Protein AF-A0A519RRL6-F1 (afdb_monomer)

Mean predicted aligned error: 8.85 Å

pLDDT: mean 92.32, std 9.06, range [44.78, 98.56]

Solvent-accessible surface area (backbone atoms only — not comparable to full-atom values): 10735 Å² total; per-residue (Å²): 134,81,47,30,64,51,16,31,32,31,34,40,32,17,76,84,79,67,51,25,31,66,46,62,43,43,50,95,44,67,67,63,52,49,54,49,54,55,52,49,43,60,31,31,80,71,71,75,38,78,93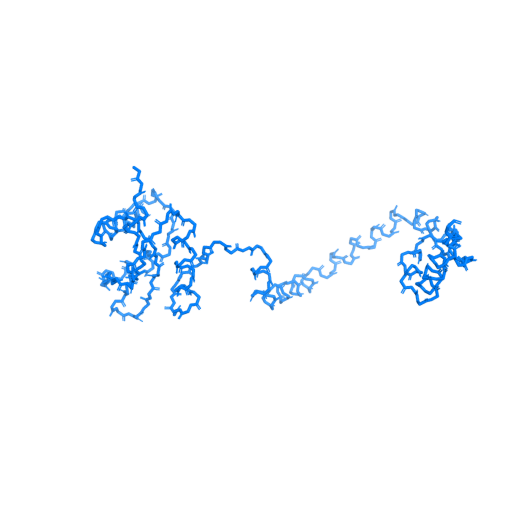,53,66,61,41,77,38,55,72,74,74,45,61,49,82,42,83,73,43,83,44,65,36,93,40,73,65,59,48,36,51,55,34,30,52,50,56,77,74,41,86,51,67,62,86,73,66,59,92,68,48,76,65,56,53,51,60,81,39,39,66,61,53,50,51,52,53,51,52,50,50,62,77,41,41,64,62,55,49,47,55,51,50,51,53,50,61,80,37,40,65,65,53,50,51,43,55,69,36,74,33,72,36,90,74,66,73,48,75,42,31,51,77,43,43,79,58,50,65,69,32,66,68,41,49,51,36,50,60,54,63,68,69,73,75,76,134

Structure (mmCIF, N/CA/C/O backbone):
data_AF-A0A519RRL6-F1
#
_entry.id   AF-A0A519RRL6-F1
#
loop_
_atom_site.group_PDB
_atom_site.id
_atom_site.type_symbol
_atom_site.label_atom_id
_atom_site.label_alt_id
_atom_site.label_comp_id
_atom_site.label_asym_id
_atom_site.label_entity_id
_atom_site.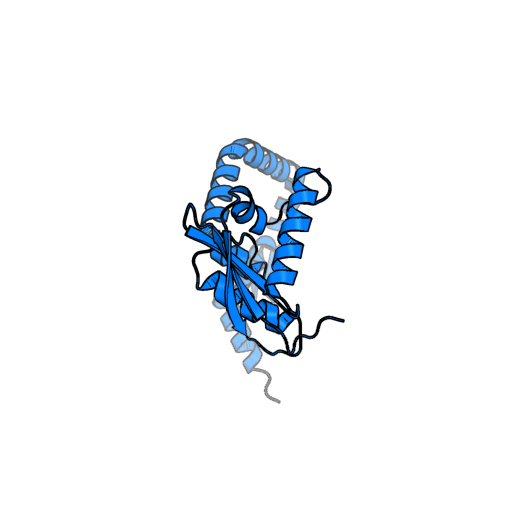label_seq_id
_atom_site.pdbx_PDB_ins_code
_atom_site.Cartn_x
_atom_site.Cartn_y
_atom_site.Cartn_z
_atom_site.occupancy
_atom_site.B_iso_or_equiv
_atom_site.auth_seq_id
_atom_site.auth_comp_id
_atom_site.auth_asym_id
_atom_site.auth_atom_id
_atom_site.pdbx_PDB_model_num
ATOM 1 N N . MET A 1 1 ? -2.884 -16.393 20.230 1.00 66.88 1 MET A N 1
ATOM 2 C CA . MET A 1 1 ? -3.227 -16.559 18.800 1.00 66.88 1 MET A CA 1
ATOM 3 C C . MET A 1 1 ? -4.432 -15.677 18.487 1.00 66.88 1 MET A C 1
ATOM 5 O O . MET A 1 1 ? -5.302 -15.568 19.343 1.00 66.88 1 MET A O 1
ATOM 9 N N . VAL A 1 2 ? -4.444 -14.962 17.357 1.00 79.12 2 VAL A N 1
ATOM 10 C CA . VAL A 1 2 ? -5.569 -14.077 16.983 1.00 79.12 2 VAL A CA 1
ATOM 11 C C . VAL A 1 2 ? -6.729 -14.943 16.496 1.00 79.12 2 VAL A C 1
ATOM 13 O O . VAL A 1 2 ? -6.506 -15.828 15.678 1.00 79.12 2 VAL A O 1
ATOM 16 N N . ASN A 1 3 ? -7.942 -14.698 16.998 1.00 89.12 3 ASN A N 1
ATOM 17 C CA . ASN A 1 3 ? -9.139 -15.408 16.554 1.00 89.12 3 ASN A CA 1
ATOM 18 C C . ASN A 1 3 ? -9.800 -14.633 15.403 1.00 89.12 3 ASN A C 1
ATOM 20 O O . ASN A 1 3 ? -10.443 -13.609 15.635 1.00 89.12 3 ASN A O 1
ATOM 24 N N . TYR A 1 4 ? -9.620 -15.112 14.171 1.00 92.94 4 TYR A N 1
ATOM 25 C CA . TYR A 1 4 ? -10.165 -14.477 12.967 1.00 92.94 4 TYR A CA 1
ATOM 26 C C . TYR A 1 4 ? -11.690 -14.618 12.836 1.00 92.94 4 TYR A C 1
ATOM 28 O O . TYR A 1 4 ? -12.314 -13.773 12.195 1.00 92.94 4 TYR A O 1
ATOM 36 N N . ALA A 1 5 ? -12.315 -15.558 13.553 1.00 93.06 5 ALA A N 1
ATOM 37 C CA . ALA A 1 5 ? -13.775 -15.643 13.633 1.00 93.06 5 ALA A CA 1
ATOM 38 C C . ALA A 1 5 ? -14.397 -14.407 14.314 1.00 93.06 5 ALA A C 1
ATOM 40 O O . ALA A 1 5 ? -15.562 -14.084 14.115 1.00 93.06 5 ALA A O 1
ATOM 41 N N . LEU A 1 6 ? -13.602 -13.671 15.101 1.00 94.19 6 LEU A N 1
ATOM 42 C CA . LEU A 1 6 ? -13.990 -12.396 15.708 1.00 94.19 6 LEU A CA 1
ATOM 43 C C . LEU A 1 6 ? -13.507 -11.187 14.899 1.00 94.19 6 LEU A C 1
ATOM 45 O O . LEU A 1 6 ? -13.396 -10.091 15.462 1.00 94.19 6 LEU A O 1
ATOM 49 N N . GLY A 1 7 ? -13.173 -11.384 13.622 1.00 96.81 7 GLY A N 1
ATOM 50 C CA . GLY A 1 7 ? -12.708 -10.338 12.726 1.00 96.81 7 GLY A CA 1
ATOM 51 C C . GLY A 1 7 ? -13.699 -9.180 12.638 1.00 96.81 7 GLY A C 1
ATOM 52 O O . GLY A 1 7 ? -14.917 -9.355 12.642 1.00 96.81 7 GLY A O 1
ATOM 53 N N . LYS A 1 8 ? -13.163 -7.963 12.622 1.00 97.81 8 LYS A N 1
ATOM 54 C CA . LYS A 1 8 ? -13.922 -6.716 12.519 1.00 97.81 8 LYS A CA 1
ATOM 55 C C . LYS A 1 8 ? -13.196 -5.777 11.583 1.00 97.81 8 LYS A C 1
ATOM 57 O O . LYS A 1 8 ? -11.972 -5.643 11.682 1.00 97.81 8 LYS A O 1
ATOM 62 N N . VAL A 1 9 ? -13.949 -5.079 10.748 1.00 98.38 9 VAL A N 1
ATOM 63 C CA . VAL A 1 9 ? -13.474 -3.902 10.024 1.00 98.38 9 VAL A CA 1
ATOM 64 C C . VAL A 1 9 ? -14.073 -2.669 10.685 1.00 98.38 9 VAL A C 1
ATOM 66 O O . VAL A 1 9 ? -15.251 -2.637 11.039 1.00 98.38 9 VAL A O 1
ATOM 69 N N . TYR A 1 10 ? -13.244 -1.662 10.916 1.00 98.56 10 TYR A N 1
ATOM 70 C CA . TYR A 1 10 ? -13.613 -0.450 11.634 1.00 98.56 10 TYR A CA 1
ATOM 71 C C . TYR A 1 10 ? -12.992 0.776 10.965 1.00 98.56 10 TYR A C 1
ATOM 73 O O . TYR A 1 10 ? -12.042 0.662 10.186 1.00 98.56 10 TYR A O 1
ATOM 81 N N . LYS A 1 11 ? -13.494 1.958 11.327 1.00 98.12 11 LYS A N 1
ATOM 82 C CA . LYS A 1 11 ? -12.826 3.234 11.059 1.00 98.12 11 LYS A CA 1
ATOM 83 C C . LYS A 1 11 ? -12.557 4.012 12.336 1.00 98.12 11 LYS A C 1
ATOM 85 O O . LYS A 1 11 ? -13.305 3.893 13.302 1.00 98.12 11 LYS A O 1
ATOM 90 N N . ILE A 1 12 ? -11.487 4.795 12.336 1.00 98.25 12 ILE A N 1
ATOM 91 C CA . ILE A 1 12 ? -11.247 5.864 13.307 1.00 98.25 12 ILE A CA 1
ATOM 92 C C . ILE A 1 12 ? -11.509 7.167 12.564 1.00 98.25 12 ILE A C 1
ATOM 94 O O . ILE A 1 12 ? -10.886 7.391 11.530 1.00 98.25 12 ILE A O 1
ATOM 98 N N . ILE A 1 13 ? -12.444 7.970 13.053 1.00 97.81 13 ILE A N 1
ATOM 99 C CA . ILE A 1 13 ? -12.822 9.249 12.452 1.00 97.81 13 ILE A CA 1
ATOM 100 C C . ILE A 1 13 ? -12.278 10.369 13.319 1.00 97.81 13 ILE A C 1
ATOM 102 O O . ILE A 1 13 ? -12.419 10.316 14.539 1.00 97.81 13 ILE A O 1
ATOM 106 N N . ASP A 1 14 ? -11.690 11.364 12.678 1.00 97.31 14 ASP A N 1
ATOM 107 C CA . ASP A 1 14 ? -11.390 12.655 13.267 1.00 97.31 14 ASP A CA 1
ATOM 108 C C . ASP A 1 14 ? -12.655 13.520 13.275 1.00 97.31 14 ASP A C 1
ATOM 110 O O . ASP A 1 14 ? -13.203 13.857 12.223 1.00 97.31 14 ASP A O 1
ATOM 114 N N . ASN A 1 15 ? -13.127 13.894 14.460 1.00 96.56 15 ASN A N 1
ATOM 115 C CA . ASN A 1 15 ? -14.346 14.685 14.595 1.00 96.56 15 ASN A CA 1
ATOM 116 C C . ASN A 1 15 ? -14.127 16.179 14.266 1.00 96.56 15 ASN A C 1
ATOM 118 O O . ASN A 1 15 ? -15.089 16.942 14.278 1.00 96.56 15 ASN A O 1
ATOM 122 N N . THR A 1 16 ? -12.889 16.618 14.002 1.00 96.12 16 THR A N 1
ATOM 123 C CA . THR A 1 16 ? -12.553 18.022 13.692 1.00 96.12 16 THR A CA 1
ATOM 124 C C . THR A 1 16 ? -12.558 18.332 12.197 1.00 96.12 16 THR A C 1
ATOM 126 O O . THR A 1 16 ? -12.950 19.426 11.803 1.00 96.12 16 THR A O 1
ATOM 129 N N . ASN A 1 17 ? -12.144 17.377 11.359 1.00 94.56 17 ASN A N 1
ATOM 130 C CA . ASN A 1 17 ? -12.006 17.563 9.908 1.00 94.56 17 ASN A CA 1
ATOM 131 C C . ASN A 1 17 ? -12.702 16.468 9.077 1.00 94.56 17 ASN A C 1
ATOM 133 O O . ASN A 1 17 ? -12.729 16.561 7.854 1.00 94.56 17 ASN A O 1
ATOM 137 N N . GLY A 1 18 ? -13.268 15.439 9.719 1.00 94.06 18 GLY A N 1
ATOM 138 C CA . GLY A 1 18 ? -13.987 14.350 9.055 1.00 94.06 18 GLY A CA 1
ATOM 139 C C . GLY A 1 18 ? -13.097 13.271 8.432 1.00 94.06 18 GLY A C 1
ATOM 140 O O . GLY A 1 18 ? -13.625 12.288 7.907 1.00 94.06 18 GLY A O 1
ATOM 141 N N . ASN A 1 19 ? -11.769 13.397 8.511 1.00 96.75 19 ASN A N 1
ATOM 142 C CA . ASN A 1 19 ? -10.848 12.395 7.989 1.00 96.75 19 ASN A CA 1
ATOM 143 C C . ASN A 1 19 ? -11.063 11.048 8.681 1.00 96.75 19 ASN A C 1
ATOM 145 O O . ASN A 1 19 ? -11.282 10.965 9.890 1.00 96.75 19 ASN A O 1
ATOM 149 N N . ALA A 1 20 ? -10.949 9.965 7.914 1.00 97.50 20 ALA A N 1
ATOM 150 C CA . ALA A 1 20 ? -11.139 8.616 8.425 1.00 97.50 20 ALA A CA 1
ATOM 151 C C . ALA A 1 20 ? -9.935 7.724 8.125 1.00 97.50 20 ALA A C 1
ATOM 153 O O . ALA A 1 20 ? -9.396 7.732 7.024 1.00 97.50 20 ALA A O 1
ATOM 154 N N . TYR A 1 21 ? -9.540 6.899 9.089 1.00 98.06 21 TYR A N 1
ATOM 155 C CA . TYR A 1 21 ? -8.617 5.781 8.899 1.00 98.06 21 TYR A CA 1
ATOM 156 C C . TYR A 1 21 ? -9.392 4.468 8.980 1.00 98.06 21 TYR A C 1
ATOM 158 O O . TYR A 1 21 ? -10.069 4.225 9.976 1.00 98.06 21 TYR A O 1
ATOM 166 N N . VAL A 1 22 ? -9.253 3.598 7.983 1.00 98.50 22 VAL A N 1
ATOM 167 C CA . VAL A 1 22 ? -9.864 2.264 7.956 1.00 98.50 22 VAL A CA 1
ATOM 168 C C . VAL A 1 22 ? -8.847 1.218 8.401 1.00 98.50 22 VAL A C 1
ATOM 170 O O . VAL A 1 22 ? -7.681 1.248 8.009 1.00 98.50 22 VAL A O 1
ATOM 173 N N . GLY A 1 23 ? -9.279 0.258 9.212 1.00 97.81 23 GLY A N 1
ATOM 174 C CA . GLY A 1 23 ? -8.442 -0.873 9.585 1.00 97.81 23 GLY A CA 1
ATOM 175 C C . GLY A 1 23 ? -9.256 -2.091 9.981 1.00 97.81 23 GLY A C 1
ATOM 176 O O . GLY A 1 23 ? -10.456 -2.010 10.238 1.00 97.81 23 GLY A O 1
ATOM 177 N N . SER A 1 24 ? -8.582 -3.232 10.073 1.00 97.38 24 SER A N 1
ATOM 178 C CA . SER A 1 24 ? -9.168 -4.464 10.593 1.00 97.38 24 SER A CA 1
ATOM 179 C C . SER A 1 24 ? -8.532 -4.913 11.907 1.00 97.38 24 SER A C 1
ATOM 181 O O . SER A 1 24 ? -7.420 -4.514 12.287 1.00 97.38 24 SER A O 1
ATOM 183 N N . THR A 1 25 ? -9.265 -5.726 12.666 1.00 96.50 25 THR A N 1
ATOM 184 C CA . THR A 1 25 ? -8.767 -6.332 13.899 1.00 96.50 25 THR A CA 1
ATOM 185 C C . THR A 1 25 ? -9.450 -7.663 14.195 1.00 96.50 25 THR A C 1
ATOM 187 O O . THR A 1 25 ? -10.635 -7.823 13.938 1.00 96.50 25 THR A O 1
ATOM 190 N N . GLY A 1 26 ? -8.700 -8.604 14.773 1.00 95.12 26 GLY A N 1
ATOM 191 C CA . GLY A 1 26 ? -9.248 -9.798 15.431 1.00 95.12 26 GLY A CA 1
ATOM 192 C C . GLY A 1 26 ? -9.304 -9.650 16.956 1.00 95.12 26 GLY A C 1
ATOM 193 O O . GLY A 1 26 ? -9.359 -10.644 17.675 1.00 95.12 26 GLY A O 1
ATOM 194 N N . GLU A 1 27 ? -9.194 -8.420 17.471 1.00 94.00 27 GLU A N 1
ATOM 195 C CA . GLU A 1 27 ? -9.348 -8.145 18.897 1.00 94.00 27 GLU A CA 1
ATOM 196 C C . GLU A 1 27 ? -10.803 -8.327 19.344 1.00 94.00 27 GLU A C 1
ATOM 198 O O . GLU A 1 27 ? -11.757 -8.103 18.587 1.00 94.00 27 GLU A O 1
ATOM 203 N N . ARG A 1 28 ? -10.981 -8.699 20.619 1.00 92.75 28 ARG A N 1
ATOM 204 C CA . ARG A 1 28 ? -12.318 -8.914 21.199 1.00 92.75 28 ARG A CA 1
ATOM 205 C C . ARG A 1 28 ? -13.199 -7.670 21.069 1.00 92.75 28 ARG A C 1
ATOM 207 O O . ARG A 1 28 ? -14.360 -7.793 20.696 1.00 92.75 28 ARG A O 1
ATOM 214 N N . THR A 1 29 ? -12.637 -6.484 21.312 1.00 95.25 29 THR A N 1
ATOM 215 C CA . THR A 1 29 ? -13.363 -5.207 21.282 1.00 95.25 29 THR A CA 1
ATOM 216 C C . THR A 1 29 ? -12.604 -4.132 20.508 1.00 95.25 29 THR A C 1
ATOM 218 O O . THR A 1 29 ? -11.369 -4.129 20.450 1.00 95.25 29 THR A O 1
ATOM 221 N N . LEU A 1 30 ? -13.347 -3.169 19.953 1.00 97.12 30 LEU A N 1
ATOM 222 C CA . LEU A 1 30 ? -12.761 -1.992 19.309 1.00 97.12 30 LEU A CA 1
ATOM 223 C C . LEU A 1 30 ? -12.035 -1.088 20.307 1.00 97.12 30 LEU A C 1
ATOM 225 O O . LEU A 1 30 ? -10.987 -0.550 19.969 1.00 97.12 30 LEU A O 1
ATOM 229 N N . ALA A 1 31 ? -12.510 -0.995 21.553 1.00 97.00 31 ALA A N 1
ATOM 230 C CA . ALA A 1 31 ? -11.836 -0.238 22.607 1.00 97.00 31 ALA A CA 1
ATOM 231 C C . ALA A 1 31 ? -10.389 -0.717 22.814 1.00 97.00 31 ALA A C 1
ATOM 233 O O . ALA A 1 31 ? -9.462 0.088 22.796 1.00 97.00 31 ALA A O 1
ATOM 234 N N . ARG A 1 32 ? -10.161 -2.037 22.894 1.00 96.38 32 ARG A N 1
ATOM 235 C CA . ARG A 1 32 ? -8.808 -2.603 23.028 1.00 96.38 32 ARG A CA 1
ATOM 236 C C . ARG A 1 32 ? -7.931 -2.310 21.806 1.00 96.38 32 ARG A C 1
ATOM 238 O O . ARG A 1 32 ? -6.734 -2.024 21.935 1.00 96.38 32 ARG A O 1
ATOM 245 N N . ARG A 1 33 ? -8.522 -2.349 20.608 1.00 97.38 33 ARG A N 1
ATOM 246 C CA . ARG A 1 33 ? -7.832 -1.964 19.373 1.00 97.38 33 ARG A CA 1
ATOM 247 C C . ARG A 1 33 ? -7.460 -0.479 19.380 1.00 97.38 33 ARG A C 1
ATOM 249 O O . ARG A 1 33 ? -6.325 -0.154 19.032 1.00 97.38 33 ARG A O 1
ATOM 256 N N . LEU A 1 34 ? -8.357 0.396 19.828 1.00 97.81 34 LEU A N 1
ATOM 257 C CA . LEU A 1 34 ? -8.104 1.828 19.971 1.00 97.81 34 LEU A CA 1
ATOM 258 C C . LEU A 1 34 ? -6.997 2.099 20.995 1.00 97.81 34 LEU A C 1
ATOM 260 O O . LEU A 1 34 ? -6.053 2.817 20.682 1.00 97.81 34 LEU A O 1
ATOM 264 N N . SER A 1 35 ? -7.021 1.448 22.164 1.00 97.50 35 SER A N 1
ATOM 265 C CA . SER A 1 35 ? -5.946 1.566 23.162 1.00 97.50 35 SER A CA 1
ATOM 266 C C . SER A 1 35 ? -4.578 1.194 22.587 1.00 97.50 35 SER A C 1
ATOM 268 O O . SER A 1 35 ? -3.568 1.797 22.945 1.00 97.50 35 SER A O 1
ATOM 270 N N . THR A 1 36 ? -4.530 0.224 21.669 1.00 96.88 36 THR A N 1
ATOM 271 C CA . THR A 1 36 ? -3.289 -0.148 20.975 1.00 96.88 36 THR A CA 1
ATOM 272 C C . THR A 1 36 ? -2.794 0.970 20.060 1.00 96.88 36 THR A C 1
ATOM 274 O O . THR A 1 36 ? -1.609 1.293 20.106 1.00 96.88 36 THR A O 1
ATOM 277 N N . HIS A 1 37 ? -3.687 1.585 19.277 1.00 97.75 37 HIS A N 1
ATOM 278 C CA . HIS A 1 37 ? -3.363 2.749 18.442 1.00 97.75 37 HIS A CA 1
ATOM 279 C C . HIS A 1 37 ? -2.858 3.927 19.276 1.00 97.75 37 HIS A C 1
ATOM 281 O O . HIS A 1 37 ? -1.794 4.463 18.984 1.00 97.75 37 HIS A O 1
ATOM 287 N N . VAL A 1 38 ? -3.549 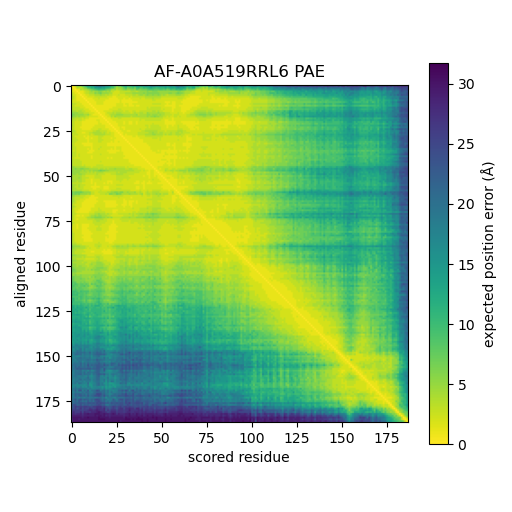4.259 20.370 1.00 97.88 38 VAL A N 1
ATOM 288 C CA . VAL A 1 38 ? -3.156 5.338 21.292 1.00 97.88 38 VAL A CA 1
ATOM 289 C C . VAL A 1 38 ? -1.792 5.063 21.930 1.00 97.88 38 VAL A C 1
ATOM 291 O O . VAL A 1 38 ? -0.940 5.948 21.997 1.00 97.88 38 VAL A O 1
ATOM 294 N N . LYS A 1 39 ? -1.547 3.827 22.381 1.00 97.81 39 LYS A N 1
ATOM 295 C CA . LYS A 1 39 ? -0.247 3.420 22.934 1.00 97.81 39 LYS A CA 1
ATOM 296 C C . LYS A 1 39 ? 0.872 3.568 21.904 1.00 97.81 39 LYS A C 1
ATOM 298 O O . LYS A 1 39 ? 1.937 4.083 22.239 1.00 97.81 39 LYS A O 1
ATOM 303 N N . ASP A 1 40 ? 0.648 3.112 20.675 1.00 97.81 40 ASP A N 1
ATOM 304 C CA . ASP A 1 40 ? 1.643 3.204 19.607 1.00 97.81 40 ASP A CA 1
ATOM 305 C C . ASP A 1 40 ? 1.892 4.659 19.183 1.00 97.81 40 ASP A C 1
ATOM 307 O O . ASP A 1 40 ? 3.048 5.022 18.970 1.00 97.81 40 ASP A O 1
ATOM 311 N N . TYR A 1 41 ? 0.860 5.508 19.171 1.00 98.12 41 TYR A N 1
ATOM 312 C CA . TYR A 1 41 ? 0.998 6.945 18.927 1.00 98.12 41 TYR A CA 1
ATOM 313 C C . TYR A 1 41 ? 1.857 7.626 20.001 1.00 98.12 41 TYR A C 1
ATOM 315 O O . TYR A 1 41 ? 2.831 8.305 19.688 1.00 98.12 41 TYR A O 1
ATOM 323 N N . ARG A 1 42 ? 1.606 7.343 21.287 1.00 97.69 42 ARG A N 1
ATOM 324 C CA . ARG A 1 42 ? 2.454 7.843 22.388 1.00 97.69 42 ARG A CA 1
ATOM 325 C C . ARG A 1 42 ? 3.910 7.395 22.265 1.00 97.69 42 ARG A C 1
ATOM 327 O O . ARG A 1 42 ? 4.811 8.122 22.669 1.00 97.69 42 ARG A O 1
ATOM 334 N N . ARG A 1 43 ? 4.161 6.190 21.744 1.00 98.25 43 ARG A N 1
ATOM 335 C CA . ARG A 1 43 ? 5.528 5.714 21.482 1.00 98.25 43 ARG A CA 1
ATOM 336 C C . ARG A 1 43 ? 6.169 6.439 20.303 1.00 98.25 43 ARG A C 1
ATOM 338 O O . ARG A 1 43 ? 7.363 6.705 20.372 1.00 98.25 43 ARG A O 1
ATOM 345 N N . TYR A 1 44 ? 5.398 6.753 19.265 1.00 98.06 44 TYR A N 1
ATOM 346 C CA . TYR A 1 44 ? 5.854 7.534 18.115 1.00 98.06 44 TYR A CA 1
ATOM 347 C C . TYR A 1 44 ? 6.277 8.944 18.527 1.00 98.06 44 TYR A C 1
ATOM 349 O O . TYR A 1 44 ? 7.384 9.350 18.196 1.00 98.06 44 TYR A O 1
ATOM 357 N N . LEU A 1 45 ? 5.486 9.620 19.368 1.00 97.19 45 LEU A N 1
ATOM 358 C CA . LEU A 1 45 ? 5.843 10.932 19.927 1.00 97.19 45 LEU A CA 1
ATOM 359 C C . LEU A 1 45 ? 7.153 10.919 20.736 1.00 97.19 45 LEU A C 1
ATOM 361 O O . LEU A 1 45 ? 7.818 11.939 20.858 1.00 97.19 45 LEU A O 1
ATOM 365 N N . LYS A 1 46 ? 7.548 9.758 21.272 1.00 97.69 46 LYS A N 1
ATOM 366 C CA . LYS A 1 46 ? 8.822 9.552 21.983 1.00 97.69 46 LYS A CA 1
ATOM 367 C C . LYS A 1 46 ? 9.966 9.077 21.073 1.00 97.69 46 LYS A C 1
ATOM 369 O O . LYS A 1 46 ? 11.009 8.693 21.587 1.00 97.69 46 LYS A O 1
ATOM 374 N N . GLY A 1 47 ? 9.756 8.993 19.757 1.00 97.06 47 GLY A N 1
ATOM 375 C CA . GLY A 1 47 ? 10.734 8.467 18.794 1.00 97.06 47 GLY A CA 1
ATOM 376 C C . GLY A 1 47 ? 10.905 6.939 18.800 1.00 97.06 47 GLY A C 1
ATOM 377 O O . GLY A 1 47 ? 11.758 6.409 18.100 1.00 97.06 47 GLY A O 1
ATOM 378 N N . ASN A 1 48 ? 10.079 6.199 19.548 1.00 96.75 48 ASN A N 1
ATOM 379 C CA . ASN A 1 48 ? 10.234 4.754 19.790 1.00 96.75 48 ASN A CA 1
ATOM 380 C C . ASN A 1 48 ? 9.336 3.870 18.905 1.00 96.75 48 ASN A C 1
ATOM 382 O O . ASN A 1 48 ? 9.085 2.692 19.210 1.00 96.75 48 ASN A O 1
ATOM 386 N N . LYS A 1 49 ? 8.758 4.455 17.857 1.00 95.94 49 LYS A N 1
ATOM 387 C CA . LYS A 1 49 ? 7.853 3.800 16.913 1.00 95.94 49 LYS A CA 1
ATOM 388 C C . LYS A 1 49 ? 7.882 4.579 15.602 1.00 95.94 49 LYS A C 1
ATOM 390 O O . LYS A 1 49 ? 7.929 5.799 15.628 1.00 95.94 49 LYS A O 1
ATOM 395 N N . ASN A 1 50 ? 7.806 3.877 14.475 1.00 96.56 50 ASN A N 1
ATOM 396 C CA . ASN A 1 50 ? 7.649 4.513 13.168 1.00 96.56 50 ASN A CA 1
ATOM 397 C C . ASN A 1 50 ? 6.232 5.061 12.989 1.00 96.56 50 ASN A C 1
ATOM 399 O O . ASN A 1 50 ? 5.278 4.525 13.557 1.00 96.56 50 ASN A O 1
ATOM 403 N N . PHE A 1 51 ? 6.105 6.085 12.151 1.00 95.94 51 PHE A N 1
ATOM 404 C CA . PHE A 1 51 ? 4.818 6.661 11.785 1.00 95.94 51 PHE A CA 1
ATOM 405 C C . PHE A 1 51 ? 3.853 5.598 11.225 1.00 95.94 51 PHE A C 1
ATOM 407 O O . PHE A 1 51 ? 4.228 4.763 10.396 1.00 95.94 51 PHE A O 1
ATOM 414 N N . ILE A 1 52 ? 2.596 5.657 11.664 1.00 95.31 52 ILE A N 1
ATOM 415 C CA . ILE A 1 52 ? 1.474 4.874 11.140 1.00 95.31 52 ILE A CA 1
ATOM 416 C C . ILE A 1 52 ? 0.372 5.861 10.779 1.00 95.31 52 ILE A C 1
ATOM 418 O O . ILE A 1 52 ? 0.118 6.802 11.514 1.00 95.31 52 ILE A O 1
ATOM 422 N N . THR A 1 53 ? -0.323 5.620 9.672 1.00 96.44 53 THR A N 1
ATOM 423 C CA . THR A 1 53 ? -1.338 6.538 9.144 1.00 96.44 53 THR A CA 1
ATOM 424 C C . THR A 1 53 ? -2.462 6.886 10.122 1.00 96.44 53 THR A C 1
ATOM 426 O O . THR A 1 53 ? -2.965 7.998 10.080 1.00 96.44 53 THR A O 1
ATOM 429 N N . SER A 1 54 ? -2.839 5.985 11.033 1.00 96.56 54 SER A N 1
ATOM 430 C CA . SER A 1 54 ? -3.840 6.294 12.063 1.00 96.56 54 SER A CA 1
ATOM 431 C C . SER A 1 54 ? -3.412 7.424 13.005 1.00 96.56 54 SER A C 1
ATOM 433 O O . SER A 1 54 ? -4.266 8.002 13.667 1.00 96.56 54 SER A O 1
ATOM 435 N N . PHE A 1 55 ? -2.120 7.758 13.071 1.00 97.38 55 PHE A N 1
ATOM 436 C CA . PHE A 1 55 ? -1.617 8.858 13.890 1.00 97.38 55 PHE A CA 1
ATOM 437 C C . PHE A 1 55 ? -2.080 10.219 13.367 1.00 97.38 55 PHE A C 1
ATOM 439 O O . PHE A 1 55 ? -2.366 11.070 14.199 1.00 97.38 55 PHE A O 1
ATOM 446 N N . ASP A 1 56 ? -2.275 10.372 12.048 1.00 95.88 56 ASP A N 1
ATOM 447 C CA . ASP A 1 56 ? -2.840 11.596 11.444 1.00 95.88 56 ASP A CA 1
ATOM 448 C C . ASP A 1 56 ? -4.243 11.906 12.022 1.00 95.88 56 ASP A C 1
ATOM 450 O O . ASP A 1 56 ? -4.635 13.060 12.128 1.00 95.88 56 ASP A O 1
ATOM 454 N N . ILE A 1 57 ? -4.996 10.876 12.437 1.00 97.44 57 ILE A N 1
ATOM 455 C CA . ILE A 1 57 ? -6.322 11.017 13.068 1.00 97.44 57 ILE A CA 1
ATOM 456 C C . ILE A 1 57 ? -6.212 11.278 14.578 1.00 97.44 57 ILE A C 1
ATOM 458 O O . ILE A 1 57 ? -6.994 12.027 15.157 1.00 97.44 57 ILE A O 1
ATOM 462 N N . LEU A 1 58 ? -5.259 10.620 15.246 1.00 96.56 58 LEU A N 1
ATOM 463 C CA . LEU A 1 58 ? -5.094 10.707 16.702 1.00 96.56 58 LEU A CA 1
ATOM 464 C C . LEU A 1 58 ? -4.472 12.033 17.149 1.00 96.56 58 LEU A C 1
ATOM 466 O O . LEU A 1 58 ? -4.676 12.429 18.298 1.00 96.56 58 LEU A O 1
ATOM 470 N N . GLU A 1 59 ? -3.707 12.685 16.272 1.00 95.25 59 GLU A N 1
ATOM 471 C CA . GLU A 1 59 ? -2.997 13.933 16.552 1.00 95.25 59 GLU A CA 1
ATOM 472 C C . GLU A 1 59 ? -3.935 15.056 17.002 1.00 95.25 59 GLU A C 1
ATOM 474 O O . GLU A 1 59 ? -3.621 15.753 17.965 1.00 95.25 59 GLU A O 1
ATOM 479 N N . ASN A 1 60 ? -5.131 15.144 16.415 1.00 91.88 60 ASN A N 1
ATOM 480 C CA . ASN A 1 60 ? -6.116 16.176 16.748 1.00 91.88 60 ASN A CA 1
ATOM 481 C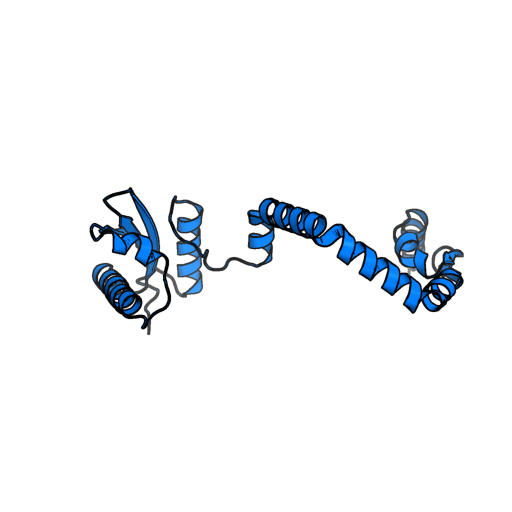 C . ASN A 1 60 ? -6.845 15.937 18.082 1.00 91.88 60 ASN A C 1
ATOM 483 O O . ASN A 1 60 ? -7.628 16.775 18.522 1.00 91.88 60 ASN A O 1
ATOM 487 N N . GLY A 1 61 ? -6.620 14.796 18.745 1.00 94.06 61 GLY A N 1
ATOM 488 C CA . GLY A 1 61 ? -7.140 14.504 20.087 1.00 94.06 61 GLY A CA 1
ATOM 489 C C . GLY A 1 61 ? -8.654 14.268 20.189 1.00 94.06 61 GLY A C 1
ATOM 490 O O . GLY A 1 61 ? -9.105 13.732 21.199 1.00 94.06 61 GLY A O 1
ATOM 491 N N . ASN A 1 62 ? -9.430 14.604 19.155 1.00 96.69 62 ASN A N 1
ATOM 492 C CA . ASN A 1 62 ? -10.880 14.439 19.098 1.00 96.69 62 ASN A CA 1
ATOM 493 C C . ASN A 1 62 ? -11.271 13.439 17.999 1.00 96.69 62 ASN A C 1
ATOM 495 O O . ASN A 1 62 ? -11.495 13.807 16.847 1.00 96.69 62 ASN A O 1
ATOM 499 N N . TYR A 1 63 ? -11.346 12.159 18.364 1.00 97.69 63 TYR A N 1
ATOM 500 C CA . TYR A 1 63 ? -11.605 11.065 17.430 1.00 97.69 63 TYR A CA 1
ATOM 501 C C . TYR A 1 63 ? -12.531 9.997 18.012 1.00 97.69 63 TYR A C 1
ATOM 503 O O . TYR A 1 63 ? -12.593 9.781 19.223 1.00 97.69 63 TYR A O 1
ATOM 511 N N . SER A 1 64 ? -13.194 9.262 17.122 1.00 97.25 64 SER A N 1
ATOM 512 C CA . SER A 1 64 ? -14.130 8.185 17.460 1.00 97.25 64 SER A CA 1
ATOM 513 C C . SER A 1 64 ? -13.777 6.910 16.697 1.00 97.25 64 SER A C 1
ATOM 515 O O . SER A 1 64 ? -13.488 6.966 15.503 1.00 97.25 64 SER A O 1
ATOM 517 N N . ILE A 1 65 ? -13.827 5.742 17.348 1.00 98.19 65 ILE A N 1
ATOM 518 C CA . ILE A 1 65 ? -13.714 4.445 16.660 1.00 98.19 65 ILE A CA 1
ATOM 519 C C . ILE A 1 65 ? -15.107 3.869 16.403 1.00 98.19 65 ILE A C 1
ATOM 521 O O . ILE A 1 65 ? -15.898 3.710 17.329 1.00 98.19 65 ILE A O 1
ATOM 525 N N . ILE A 1 66 ? -15.403 3.545 15.147 1.00 97.94 66 ILE A N 1
ATOM 526 C CA . ILE A 1 66 ? -16.722 3.088 14.703 1.00 97.94 66 ILE A CA 1
ATOM 527 C C . ILE A 1 66 ? -16.577 1.736 14.009 1.00 97.94 66 ILE A C 1
ATOM 529 O O . ILE A 1 66 ? -15.738 1.567 13.120 1.00 97.94 66 ILE A O 1
ATOM 533 N N . LEU A 1 67 ? -17.400 0.769 14.420 1.00 98.25 67 LEU A N 1
ATOM 534 C CA . LEU A 1 67 ? -17.509 -0.519 13.743 1.00 98.25 67 LEU A CA 1
ATOM 535 C C . LEU A 1 67 ? -18.143 -0.312 12.369 1.00 98.25 67 LEU A C 1
ATOM 537 O O . LEU A 1 67 ? -19.209 0.288 12.274 1.00 98.25 67 LEU A O 1
ATOM 541 N N . ILE A 1 68 ? -17.499 -0.824 11.324 1.00 98.06 68 ILE A N 1
ATOM 542 C CA . ILE A 1 68 ? -18.085 -0.855 9.984 1.00 98.06 68 ILE A CA 1
ATOM 543 C C . ILE A 1 68 ? -18.775 -2.200 9.771 1.00 98.06 68 ILE A C 1
ATOM 545 O O . ILE A 1 68 ? -19.925 -2.247 9.355 1.00 98.06 68 ILE A O 1
ATOM 549 N N . GLU A 1 69 ? -18.076 -3.294 10.078 1.00 98.06 69 GLU A N 1
ATOM 550 C CA . GLU A 1 69 ? -18.559 -4.643 9.803 1.00 98.06 69 GLU A CA 1
ATOM 551 C C . GLU A 1 69 ? -17.947 -5.657 10.776 1.00 98.06 69 GLU A C 1
ATOM 553 O O . GLU A 1 69 ? -16.743 -5.626 11.055 1.00 98.06 69 GLU A O 1
ATOM 558 N N . ASN A 1 70 ? -18.767 -6.591 11.264 1.00 97.75 70 ASN A N 1
ATOM 559 C CA . ASN A 1 70 ? -18.274 -7.840 11.842 1.00 97.75 70 ASN A CA 1
ATOM 560 C C . ASN A 1 70 ? -18.035 -8.837 10.703 1.00 97.75 70 ASN A C 1
ATOM 562 O O . ASN A 1 70 ? -18.961 -9.165 9.969 1.00 97.75 70 ASN A O 1
ATOM 566 N N . TYR A 1 71 ? -16.805 -9.325 10.574 1.00 97.06 71 TYR A N 1
ATOM 567 C CA . TYR A 1 71 ? -16.375 -10.182 9.476 1.00 97.06 71 TYR A CA 1
ATOM 568 C C . TYR A 1 71 ? -15.644 -11.410 10.024 1.00 97.06 71 TYR A C 1
ATOM 570 O O . TYR A 1 71 ? -14.429 -11.392 10.243 1.00 97.06 71 TYR A O 1
ATOM 578 N N . SER A 1 72 ? -16.412 -12.471 10.277 1.00 96.50 72 SER A N 1
ATOM 579 C CA . SER A 1 72 ? -15.866 -13.776 10.652 1.00 96.50 72 SER A CA 1
ATOM 580 C C . SER A 1 72 ? -15.127 -14.381 9.462 1.00 96.50 72 SER A C 1
ATOM 582 O O . SER A 1 72 ? -15.679 -14.467 8.367 1.00 96.50 72 SER A O 1
ATOM 584 N N . CYS A 1 73 ? -13.875 -14.770 9.670 1.00 95.56 73 CYS A N 1
ATOM 585 C CA . CYS A 1 73 ? -13.022 -15.342 8.637 1.00 95.56 73 CYS A CA 1
ATOM 586 C C . CYS A 1 73 ? -12.000 -16.306 9.246 1.00 95.56 73 CYS A C 1
ATOM 588 O O . CYS A 1 73 ? -11.801 -16.337 10.461 1.00 95.56 73 CYS A O 1
ATOM 590 N N . ASP A 1 74 ? -11.318 -17.066 8.396 1.00 95.19 74 ASP A N 1
ATOM 591 C CA . ASP A 1 74 ? -10.400 -18.121 8.837 1.00 95.19 74 ASP A CA 1
ATOM 592 C C . ASP A 1 74 ? -8.945 -17.650 8.864 1.00 95.19 74 ASP A C 1
ATOM 594 O O . ASP A 1 74 ? -8.080 -18.267 9.491 1.00 95.19 74 ASP A O 1
ATOM 598 N N . SER A 1 75 ? -8.644 -16.545 8.177 1.00 95.38 75 SER A N 1
ATOM 599 C CA . SER A 1 75 ? -7.270 -16.098 7.989 1.00 95.38 75 SER A CA 1
ATOM 600 C C . SER A 1 75 ? -7.102 -14.584 7.988 1.00 95.38 75 SER A C 1
ATOM 602 O O . SER A 1 75 ? -7.998 -13.792 7.688 1.00 95.38 75 SER A O 1
ATOM 604 N N . LYS A 1 76 ? -5.863 -14.174 8.267 1.00 94.88 76 LYS A N 1
ATOM 605 C CA . LYS A 1 76 ? -5.429 -12.778 8.190 1.00 94.88 76 LYS A CA 1
ATOM 606 C C . LYS A 1 76 ? -5.626 -12.177 6.803 1.00 94.88 76 LYS A C 1
ATOM 608 O O . LYS A 1 76 ? -5.904 -10.985 6.698 1.00 94.88 76 LYS A O 1
ATOM 613 N N . ASP A 1 77 ? -5.421 -12.977 5.764 1.00 95.81 77 ASP A N 1
ATOM 614 C CA . ASP A 1 77 ? -5.451 -12.501 4.386 1.00 95.81 77 ASP A CA 1
ATOM 615 C C . ASP A 1 77 ? -6.884 -12.252 3.921 1.00 95.81 77 ASP A C 1
ATOM 617 O O . ASP A 1 77 ? -7.129 -11.231 3.284 1.00 95.81 77 ASP A O 1
ATOM 621 N N . GLN A 1 78 ? -7.844 -13.082 4.345 1.00 96.62 78 GLN A N 1
ATOM 622 C CA . GLN A 1 78 ? -9.273 -12.815 4.145 1.00 96.62 78 GLN A CA 1
ATOM 623 C C . GLN A 1 78 ? -9.696 -11.514 4.844 1.00 96.62 78 GLN A C 1
ATOM 625 O O . GLN A 1 78 ? -10.294 -10.638 4.218 1.00 96.62 78 GLN A O 1
ATOM 630 N N . LEU A 1 79 ? -9.307 -11.326 6.113 1.00 97.19 79 LEU A N 1
ATOM 631 C CA . LEU A 1 79 ? -9.623 -10.099 6.853 1.00 97.19 79 LEU A CA 1
ATOM 632 C C . LEU A 1 79 ? -9.010 -8.849 6.196 1.00 97.19 79 LEU A C 1
ATOM 634 O O . LEU A 1 79 ? -9.651 -7.803 6.108 1.00 97.19 79 LEU A O 1
ATOM 638 N N . ARG A 1 80 ? -7.774 -8.956 5.696 1.00 96.88 80 ARG A N 1
ATOM 639 C CA . ARG A 1 80 ? -7.089 -7.876 4.969 1.00 96.88 80 ARG A CA 1
ATOM 640 C C . ARG A 1 80 ? -7.695 -7.597 3.601 1.00 96.88 80 ARG A C 1
ATOM 642 O O . ARG A 1 80 ? -7.708 -6.441 3.190 1.00 96.88 80 ARG A O 1
ATOM 649 N N . ALA A 1 81 ? -8.182 -8.615 2.899 1.00 97.06 81 ALA A N 1
ATOM 650 C CA . ALA A 1 81 ? -8.917 -8.429 1.654 1.00 97.06 81 ALA A CA 1
ATOM 651 C C . ALA A 1 81 ? -10.215 -7.651 1.910 1.00 97.06 81 ALA A C 1
ATOM 653 O O . ALA A 1 81 ? -10.544 -6.734 1.157 1.00 97.06 81 ALA A O 1
ATOM 654 N N . ARG A 1 82 ? -10.900 -7.936 3.027 1.00 97.75 82 ARG A N 1
ATOM 655 C CA . ARG A 1 82 ? -12.074 -7.160 3.434 1.00 97.75 82 ARG A CA 1
ATOM 656 C C . ARG A 1 82 ? -11.722 -5.732 3.854 1.00 97.75 82 ARG A C 1
ATOM 658 O O . ARG A 1 82 ? -12.416 -4.800 3.469 1.00 97.75 82 ARG A O 1
ATOM 665 N N . GLU A 1 83 ? -10.609 -5.530 4.558 1.00 98.00 83 GLU A N 1
ATOM 666 C CA . GLU A 1 83 ? -10.077 -4.189 4.849 1.00 98.00 83 GLU A CA 1
ATOM 667 C C . GLU A 1 83 ? -9.783 -3.401 3.562 1.00 98.00 83 GLU A C 1
ATOM 669 O O . GLU A 1 83 ? -10.183 -2.244 3.446 1.00 98.00 83 GLU A O 1
ATOM 674 N N . ARG A 1 84 ? -9.135 -4.039 2.575 1.00 97.75 84 ARG A N 1
ATOM 675 C CA . ARG A 1 84 ? -8.858 -3.449 1.257 1.00 97.75 84 ARG A CA 1
ATOM 676 C C . ARG A 1 84 ? -10.138 -2.968 0.580 1.00 97.75 84 ARG A C 1
ATOM 678 O O . ARG A 1 84 ? -10.149 -1.840 0.104 1.00 97.75 84 ARG A O 1
ATOM 685 N N . TYR A 1 85 ? -11.197 -3.782 0.584 1.00 97.75 85 TYR A N 1
ATOM 686 C CA . TYR A 1 85 ? -12.490 -3.398 0.013 1.00 97.75 85 TYR A CA 1
ATOM 687 C C . TYR A 1 85 ? -12.979 -2.059 0.579 1.00 97.75 85 TYR A C 1
ATOM 689 O O . TYR A 1 85 ? -13.326 -1.164 -0.184 1.00 97.75 85 TYR A O 1
ATOM 697 N N . TYR A 1 86 ? -12.942 -1.868 1.899 1.00 98.12 86 TYR A N 1
ATOM 698 C CA . TYR A 1 86 ? -13.357 -0.592 2.485 1.00 98.12 86 TYR A CA 1
ATOM 699 C C . TYR A 1 86 ? -12.386 0.548 2.179 1.00 98.12 86 TYR A C 1
ATOM 701 O O . TYR A 1 86 ? -12.845 1.647 1.894 1.00 98.12 86 TYR A O 1
ATOM 709 N N . ILE A 1 87 ? -11.072 0.310 2.175 1.00 97.69 87 ILE A N 1
ATOM 710 C CA . ILE A 1 87 ? -10.084 1.340 1.806 1.00 97.69 87 ILE A CA 1
ATOM 711 C C . ILE A 1 87 ? -10.304 1.841 0.370 1.00 97.69 87 ILE A C 1
ATOM 713 O O . ILE A 1 87 ? -10.163 3.029 0.111 1.00 97.69 87 ILE A O 1
ATOM 717 N N . GLU A 1 88 ? -10.648 0.955 -0.566 1.00 95.81 88 GLU A N 1
ATOM 718 C CA . GLU A 1 88 ? -10.864 1.320 -1.973 1.00 95.81 88 GLU A CA 1
ATOM 719 C C . GLU A 1 88 ? -12.226 1.987 -2.223 1.00 95.81 88 GLU A C 1
ATOM 721 O O . GLU A 1 88 ? -12.359 2.747 -3.178 1.00 95.81 88 GLU A O 1
ATOM 726 N N . ASN A 1 89 ? -13.222 1.729 -1.370 1.00 96.12 89 ASN A N 1
ATOM 727 C CA . ASN A 1 89 ? -14.598 2.212 -1.543 1.00 96.12 89 ASN A CA 1
ATOM 728 C C . ASN A 1 89 ? -15.000 3.315 -0.550 1.00 96.12 89 ASN A C 1
ATOM 730 O O . ASN A 1 89 ? -16.165 3.707 -0.506 1.00 96.12 89 ASN A O 1
ATOM 734 N N . THR A 1 90 ? -14.072 3.808 0.272 1.00 94.06 90 THR A N 1
ATOM 735 C CA . THR A 1 90 ? -14.334 4.901 1.216 1.00 94.06 90 THR A CA 1
ATOM 736 C C . THR A 1 90 ? -13.222 5.935 1.167 1.00 94.06 90 THR A C 1
ATOM 738 O O . THR A 1 90 ? -12.046 5.601 1.019 1.00 94.06 90 THR A O 1
ATOM 741 N N . GLU A 1 91 ? -13.591 7.205 1.311 1.00 94.94 91 GLU A N 1
ATOM 742 C CA . GLU A 1 91 ? -12.617 8.278 1.465 1.00 94.94 91 GLU A CA 1
ATOM 743 C C . GLU A 1 91 ? -11.915 8.126 2.819 1.00 94.94 91 GLU A C 1
ATOM 745 O O . GLU A 1 91 ? -12.531 8.218 3.884 1.00 94.94 91 GLU A O 1
ATOM 750 N N . CYS A 1 92 ? -10.623 7.802 2.778 1.00 97.00 92 CYS A N 1
ATOM 751 C CA . CYS A 1 92 ? -9.829 7.555 3.969 1.00 97.00 92 CYS A CA 1
ATOM 752 C C . CYS A 1 92 ? -8.364 7.951 3.766 1.00 97.00 92 CYS A C 1
ATOM 754 O O . CYS A 1 92 ? -7.841 7.979 2.653 1.00 97.00 92 CYS A O 1
ATOM 756 N N . VAL A 1 93 ? -7.673 8.221 4.872 1.00 97.19 93 VAL A N 1
ATOM 757 C CA . VAL A 1 93 ? -6.275 8.670 4.869 1.00 97.19 93 VAL A CA 1
ATOM 758 C C . VAL A 1 93 ? -5.274 7.536 4.625 1.00 97.19 93 VAL A C 1
ATOM 760 O O . VAL A 1 93 ? -4.073 7.790 4.530 1.00 97.19 93 VAL A O 1
ATOM 763 N N . ASN A 1 94 ? -5.732 6.278 4.545 1.00 97.00 94 ASN A N 1
ATOM 764 C CA . ASN A 1 94 ? -4.894 5.084 4.415 1.00 97.00 94 ASN A CA 1
ATOM 765 C C . ASN A 1 94 ? -3.859 5.214 3.285 1.00 97.00 94 ASN A C 1
ATOM 767 O O . ASN A 1 94 ? -4.185 5.234 2.103 1.00 97.00 94 ASN A O 1
ATOM 771 N N . LYS A 1 95 ? -2.569 5.215 3.649 1.00 92.56 95 LYS A N 1
ATOM 772 C CA . LYS A 1 95 ? -1.457 5.360 2.688 1.00 92.56 95 LYS A CA 1
ATOM 773 C C . LYS A 1 95 ? -1.094 4.041 1.992 1.00 92.56 95 LYS A C 1
ATOM 775 O O . LYS A 1 95 ? -0.470 4.044 0.932 1.00 92.56 95 LYS A O 1
ATOM 780 N N . VAL A 1 96 ? -1.456 2.905 2.594 1.00 92.38 96 VAL A N 1
ATOM 781 C CA . VAL A 1 96 ? -1.113 1.557 2.116 1.00 92.38 96 VAL A CA 1
ATOM 782 C C . VAL A 1 96 ? -2.382 0.734 1.939 1.00 92.38 96 VAL A C 1
ATOM 784 O O . VAL A 1 96 ? -3.190 0.638 2.858 1.00 92.38 96 VAL A O 1
ATOM 787 N N . ILE A 1 97 ? -2.512 0.104 0.770 1.00 94.56 97 ILE A N 1
ATOM 788 C CA . ILE A 1 97 ? -3.608 -0.813 0.440 1.00 94.56 97 ILE A CA 1
ATOM 789 C C . ILE A 1 97 ? -3.127 -2.257 0.685 1.00 94.56 97 ILE A C 1
ATOM 791 O O . ILE A 1 97 ? -2.126 -2.662 0.076 1.00 94.56 97 ILE A O 1
ATOM 795 N N . PRO A 1 98 ? -3.781 -3.039 1.568 1.00 94.62 98 PRO A N 1
ATOM 796 C CA . PRO A 1 98 ? -3.405 -4.427 1.834 1.00 94.62 98 PRO A CA 1
ATOM 797 C C . PRO A 1 98 ? -3.427 -5.288 0.567 1.00 94.62 98 PRO A C 1
ATOM 799 O O . PRO A 1 98 ? -4.313 -5.152 -0.262 1.00 94.62 98 PRO A O 1
ATOM 802 N N . GLY A 1 99 ? -2.453 -6.185 0.399 1.00 93.44 99 GLY A N 1
ATOM 803 C CA . GLY A 1 99 ? -2.423 -7.118 -0.739 1.00 93.44 99 GLY A CA 1
ATOM 804 C C . GLY A 1 99 ? -2.146 -6.487 -2.111 1.00 93.44 99 GLY A C 1
ATOM 805 O O . GLY A 1 99 ? -2.138 -7.207 -3.106 1.00 93.44 99 GLY A O 1
ATOM 806 N N . ARG A 1 100 ? -1.886 -5.173 -2.191 1.00 95.44 100 ARG A N 1
ATOM 807 C CA . ARG A 1 100 ? -1.606 -4.495 -3.464 1.00 95.44 100 ARG A CA 1
ATOM 808 C C . ARG A 1 100 ? -0.311 -5.001 -4.097 1.00 95.44 100 ARG A C 1
ATOM 810 O O . ARG A 1 100 ? 0.763 -4.988 -3.493 1.00 95.44 100 ARG A O 1
ATOM 817 N N . THR A 1 101 ? -0.399 -5.374 -5.362 1.00 94.62 101 THR A N 1
ATOM 818 C CA . THR A 1 101 ? 0.713 -5.832 -6.188 1.00 94.62 101 THR A CA 1
ATOM 819 C C . THR A 1 101 ? 1.470 -4.663 -6.821 1.00 94.62 101 THR A C 1
ATOM 821 O O . THR A 1 101 ? 0.945 -3.570 -7.052 1.00 94.62 101 THR A O 1
ATOM 824 N N . LYS A 1 102 ? 2.728 -4.913 -7.211 1.00 92.88 102 LYS A N 1
ATOM 825 C CA . LYS A 1 102 ? 3.528 -3.946 -7.986 1.00 92.88 102 LYS A CA 1
ATOM 826 C C . LYS A 1 102 ? 2.863 -3.584 -9.321 1.00 92.88 102 LYS A C 1
ATOM 828 O O . LYS A 1 102 ? 3.067 -2.477 -9.814 1.00 92.88 102 LYS A O 1
ATOM 833 N N . LYS A 1 103 ? 2.103 -4.511 -9.919 1.00 94.25 103 LYS A N 1
ATOM 834 C CA . LYS A 1 103 ? 1.394 -4.292 -11.187 1.00 94.25 103 LYS A CA 1
ATOM 835 C C . LYS A 1 103 ? 0.236 -3.312 -11.002 1.00 94.25 103 LYS A C 1
ATOM 837 O O . LYS A 1 103 ? 0.187 -2.337 -11.744 1.00 94.25 103 LYS A O 1
ATOM 842 N N . GLU A 1 104 ? -0.616 -3.527 -10.000 1.00 93.12 104 GLU A N 1
ATOM 843 C CA . GLU A 1 104 ? -1.710 -2.604 -9.652 1.00 93.12 104 GLU A CA 1
ATOM 844 C C . GLU A 1 104 ? -1.160 -1.214 -9.332 1.00 93.12 104 GLU A C 1
ATOM 846 O O . GLU A 1 104 ? -1.553 -0.238 -9.957 1.00 93.12 104 GLU A O 1
ATOM 851 N N . TYR A 1 105 ? -0.133 -1.121 -8.476 1.00 93.31 105 TYR A N 1
ATOM 852 C CA . TYR A 1 105 ? 0.498 0.166 -8.172 1.00 93.31 105 TYR A CA 1
ATOM 853 C C . TYR A 1 105 ? 0.969 0.904 -9.436 1.00 93.31 105 TYR A C 1
ATOM 855 O O . TYR A 1 105 ? 0.742 2.105 -9.571 1.00 93.31 105 TYR A O 1
ATOM 863 N N . ARG A 1 106 ? 1.621 0.205 -10.376 1.00 92.50 106 ARG A N 1
ATOM 864 C CA . ARG A 1 106 ? 2.077 0.806 -11.642 1.00 92.50 106 ARG A CA 1
ATOM 865 C C . ARG A 1 106 ? 0.920 1.265 -12.525 1.00 92.50 106 ARG A C 1
ATOM 867 O O . ARG A 1 106 ? 1.095 2.252 -13.233 1.00 92.50 106 ARG A O 1
ATOM 874 N N . LEU A 1 107 ? -0.203 0.548 -12.517 1.00 94.44 107 LEU A N 1
ATOM 875 C CA . LEU A 1 107 ? -1.388 0.901 -13.292 1.00 94.44 107 LEU A CA 1
ATOM 876 C C . LEU A 1 107 ? -2.055 2.152 -12.713 1.00 94.44 107 LEU A C 1
ATOM 878 O O . LEU A 1 107 ? -2.214 3.136 -13.431 1.00 94.44 107 LEU A O 1
ATOM 882 N N . ASP A 1 108 ? -2.322 2.153 -11.410 1.00 90.50 108 ASP A N 1
ATOM 883 C CA . ASP A 1 108 ? -3.021 3.247 -10.727 1.00 90.50 108 ASP A CA 1
ATOM 884 C C . ASP A 1 108 ? -2.182 4.533 -10.698 1.00 90.50 108 ASP A C 1
ATOM 886 O O . ASP A 1 108 ? -2.704 5.642 -10.726 1.00 90.50 108 ASP A O 1
ATOM 890 N N . ASN A 1 109 ? -0.851 4.403 -10.680 1.00 92.31 109 ASN A N 1
ATOM 891 C CA . ASN A 1 109 ? 0.080 5.536 -10.630 1.00 92.31 109 ASN A CA 1
ATOM 892 C C . ASN A 1 109 ? 0.762 5.806 -11.981 1.00 92.31 109 ASN A C 1
ATOM 894 O O . ASN A 1 109 ? 1.788 6.492 -12.035 1.00 92.31 109 ASN A O 1
ATOM 898 N N . LYS A 1 110 ? 0.213 5.268 -13.076 1.00 95.25 110 LYS A N 1
ATOM 899 C CA . LYS A 1 110 ? 0.799 5.310 -14.423 1.00 95.25 110 LYS A CA 1
ATOM 900 C C . LYS A 1 110 ? 1.154 6.726 -14.873 1.00 95.25 110 LYS A C 1
ATOM 902 O O . LYS A 1 110 ? 2.277 6.949 -15.324 1.00 95.25 110 LYS A O 1
ATOM 907 N N . GLU A 1 111 ? 0.247 7.685 -14.701 1.00 95.88 111 GLU A N 1
ATOM 908 C CA . GLU A 1 111 ? 0.475 9.076 -15.114 1.00 95.88 111 GLU A CA 1
ATOM 909 C C . GLU A 1 111 ? 1.533 9.777 -14.260 1.00 95.88 111 GLU A C 1
ATOM 911 O O . GLU A 1 111 ? 2.435 10.420 -14.798 1.00 95.88 111 GLU A O 1
ATOM 916 N N . ARG A 1 112 ? 1.517 9.568 -12.937 1.00 95.06 112 ARG A N 1
ATOM 917 C CA . ARG A 1 112 ? 2.551 10.106 -12.041 1.00 95.06 112 ARG A CA 1
ATOM 918 C C . ARG A 1 112 ? 3.937 9.579 -12.409 1.00 95.06 112 ARG A C 1
ATOM 920 O O . ARG A 1 112 ? 4.887 10.353 -12.510 1.00 95.06 112 ARG A O 1
ATOM 927 N N . ILE A 1 113 ? 4.046 8.272 -12.648 1.00 94.69 113 ILE A N 1
ATOM 928 C CA . ILE A 1 113 ? 5.303 7.625 -13.046 1.00 94.69 113 ILE A CA 1
ATOM 929 C C . ILE A 1 113 ? 5.780 8.171 -14.397 1.00 94.69 113 ILE A C 1
ATOM 931 O O . ILE A 1 113 ? 6.960 8.486 -14.553 1.00 94.69 113 ILE A O 1
ATOM 935 N N . ARG A 1 114 ? 4.875 8.328 -15.371 1.00 95.19 114 ARG A N 1
ATOM 936 C CA . ARG A 1 114 ? 5.193 8.911 -16.684 1.00 95.19 114 ARG A CA 1
ATOM 937 C C . ARG A 1 114 ? 5.699 10.343 -16.568 1.00 95.19 114 ARG A C 1
ATOM 939 O O . ARG A 1 114 ? 6.713 10.667 -17.186 1.00 95.19 114 ARG A O 1
ATOM 946 N N . LYS A 1 115 ? 5.027 11.177 -15.773 1.00 97.25 115 LYS A N 1
ATOM 947 C CA . LYS A 1 115 ? 5.416 12.570 -15.537 1.00 97.25 115 LYS A CA 1
ATOM 948 C C . LYS A 1 115 ? 6.810 12.652 -14.916 1.00 97.25 115 LYS A C 1
ATOM 950 O O . LYS A 1 115 ? 7.689 13.286 -15.494 1.00 97.25 115 LYS A O 1
ATOM 955 N N . ALA A 1 116 ? 7.050 11.913 -13.833 1.00 95.75 116 ALA A N 1
ATOM 956 C CA . ALA A 1 116 ? 8.356 11.864 -13.177 1.00 95.75 116 ALA A CA 1
ATOM 957 C C . ALA A 1 116 ? 9.467 11.382 -14.130 1.00 95.75 116 ALA A C 1
ATOM 959 O O . ALA A 1 116 ? 10.546 11.971 -14.193 1.00 95.75 116 ALA A O 1
ATOM 960 N N . ALA A 1 117 ? 9.196 10.351 -14.939 1.00 95.75 117 ALA A N 1
ATOM 961 C CA . ALA A 1 117 ? 10.150 9.860 -15.931 1.00 95.75 117 ALA A CA 1
ATOM 962 C C . ALA A 1 117 ? 10.456 10.904 -17.019 1.00 95.75 117 ALA A C 1
ATOM 964 O O . ALA A 1 117 ? 11.602 11.018 -17.459 1.00 95.75 117 ALA A O 1
ATOM 965 N N . LYS A 1 118 ? 9.453 11.673 -17.459 1.00 96.69 118 LYS A N 1
ATOM 966 C CA . LYS A 1 118 ? 9.631 12.769 -18.421 1.00 96.69 118 LYS A CA 1
ATOM 967 C C . LYS A 1 118 ? 10.500 13.880 -17.832 1.00 96.69 118 LYS A C 1
ATOM 969 O O . LYS A 1 118 ? 11.462 14.292 -18.474 1.00 96.69 118 LYS A O 1
ATOM 974 N N . GLU A 1 119 ? 10.204 14.315 -16.612 1.00 97.19 119 GLU A N 1
ATOM 975 C CA . GLU A 1 119 ? 10.976 15.346 -15.909 1.00 97.19 119 GLU A CA 1
ATOM 976 C C . GLU A 1 119 ? 12.428 14.924 -15.695 1.00 97.19 119 GLU A C 1
ATOM 978 O O . GLU A 1 119 ? 13.341 15.707 -15.952 1.00 97.19 119 GLU A O 1
ATOM 983 N N . TYR A 1 120 ? 12.656 13.675 -15.283 1.00 96.19 120 TYR A N 1
ATOM 984 C CA . TYR A 1 120 ? 14.000 13.129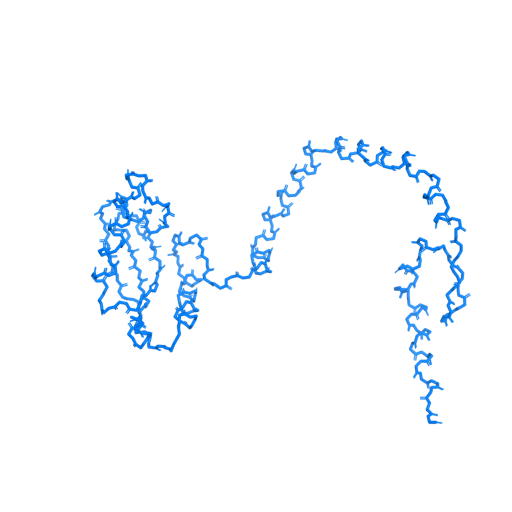 -15.129 1.00 96.19 120 TYR A CA 1
ATOM 985 C C . TYR A 1 120 ? 14.773 13.160 -16.454 1.00 96.19 120 TYR A C 1
ATOM 987 O O . TYR A 1 120 ? 15.896 13.659 -16.497 1.00 96.19 120 TYR A O 1
ATOM 995 N N . ARG A 1 121 ? 14.166 12.688 -17.554 1.00 95.19 121 ARG A N 1
ATOM 996 C CA . ARG A 1 121 ? 14.793 12.717 -18.889 1.00 95.19 121 ARG A CA 1
ATOM 997 C C . ARG A 1 121 ? 15.097 14.134 -19.359 1.00 95.19 121 ARG A C 1
ATOM 999 O O . ARG A 1 121 ? 16.117 14.333 -20.004 1.00 95.19 121 ARG A O 1
ATOM 1006 N N . SER A 1 122 ? 14.216 15.088 -19.059 1.00 96.06 122 SER A N 1
ATOM 1007 C CA . SER A 1 122 ? 14.408 16.493 -19.419 1.00 96.06 122 SER A CA 1
ATOM 1008 C C . SER A 1 122 ? 15.586 17.097 -18.661 1.00 96.06 122 SER A C 1
ATOM 1010 O O . SER A 1 122 ? 16.476 17.666 -19.280 1.00 96.06 122 SER A O 1
ATOM 1012 N N . ARG A 1 123 ? 15.624 16.918 -17.335 1.00 97.06 123 ARG A N 1
ATOM 1013 C CA . ARG A 1 123 ? 16.690 17.451 -16.474 1.00 97.06 123 ARG A CA 1
ATOM 1014 C C . ARG A 1 123 ? 18.055 16.824 -16.745 1.00 97.06 123 ARG A C 1
ATOM 1016 O O . ARG A 1 123 ? 19.064 17.496 -16.632 1.00 97.06 123 ARG A O 1
ATOM 1023 N N . ASN A 1 124 ? 18.085 15.551 -17.131 1.00 96.00 124 ASN A N 1
ATOM 1024 C CA . ASN A 1 124 ? 19.325 14.806 -17.358 1.00 96.00 124 ASN A CA 1
ATOM 1025 C C . ASN A 1 124 ? 19.642 14.635 -18.852 1.00 96.00 124 ASN A C 1
ATOM 1027 O O . ASN A 1 124 ? 20.388 13.732 -19.227 1.00 96.00 124 ASN A O 1
ATOM 1031 N N . ARG A 1 125 ? 19.042 15.449 -19.732 1.00 95.94 125 ARG A N 1
ATOM 1032 C CA . ARG A 1 125 ? 19.106 15.259 -21.189 1.00 95.94 125 ARG A CA 1
ATOM 1033 C C . ARG A 1 125 ? 20.540 15.219 -21.715 1.00 95.94 125 ARG A C 1
ATOM 1035 O O . ARG A 1 125 ? 20.859 14.346 -22.523 1.00 95.94 125 ARG A O 1
ATOM 1042 N N . GLU A 1 126 ? 21.377 16.151 -21.277 1.00 95.56 126 GLU A N 1
ATOM 1043 C CA . GLU A 1 126 ? 22.766 16.279 -21.727 1.00 95.56 126 GLU A CA 1
ATOM 1044 C C . GLU A 1 126 ? 23.605 15.100 -21.251 1.00 95.56 126 GLU A C 1
ATOM 1046 O O . GLU A 1 126 ? 24.169 14.389 -22.075 1.00 95.56 126 GLU A O 1
ATOM 1051 N N . HIS A 1 127 ? 23.555 14.797 -19.954 1.00 95.88 127 HIS A N 1
ATOM 1052 C CA . HIS A 1 127 ? 24.246 13.651 -19.365 1.00 95.88 127 HIS A CA 1
ATOM 1053 C C . HIS A 1 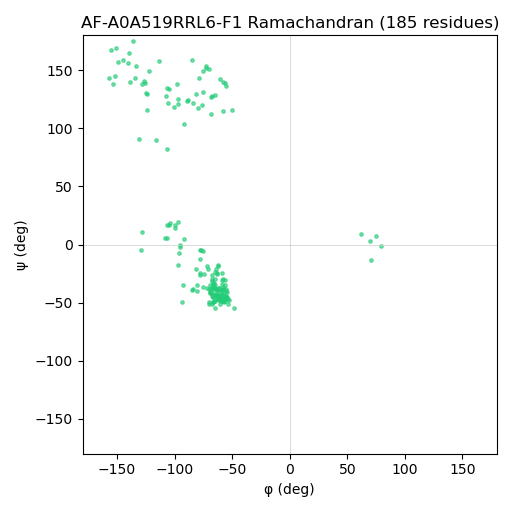127 ? 23.848 12.320 -20.028 1.00 95.88 127 HIS A C 1
ATOM 1055 O O . HIS A 1 127 ? 24.696 11.513 -20.402 1.00 95.88 127 HIS A O 1
ATOM 1061 N N . ILE A 1 128 ? 22.548 12.106 -20.271 1.00 94.31 128 ILE A N 1
ATOM 1062 C CA . ILE A 1 128 ? 22.053 10.928 -21.002 1.00 94.31 128 ILE A CA 1
ATOM 1063 C C . ILE A 1 128 ? 22.600 10.895 -22.435 1.00 94.31 128 ILE A C 1
ATOM 1065 O O . ILE A 1 128 ? 22.851 9.819 -22.980 1.00 94.31 128 ILE A O 1
ATOM 1069 N N . THR A 1 129 ? 22.722 12.052 -23.081 1.00 94.94 129 THR A N 1
ATOM 1070 C CA . THR A 1 129 ? 23.255 12.150 -24.442 1.00 94.94 129 THR A CA 1
ATOM 1071 C C . THR A 1 129 ? 24.745 11.836 -24.463 1.00 94.94 129 THR A C 1
ATOM 1073 O O . THR A 1 129 ? 25.179 11.100 -25.347 1.00 94.94 129 THR A O 1
ATOM 1076 N N . GLU A 1 130 ? 25.497 12.317 -23.478 1.00 96.50 130 GLU A N 1
ATOM 1077 C CA . GLU A 1 130 ? 26.934 12.087 -23.367 1.00 96.50 130 GLU A CA 1
ATOM 1078 C C . GLU A 1 130 ? 27.251 10.613 -23.114 1.00 96.50 130 GLU A C 1
ATOM 1080 O O . GLU A 1 130 ? 27.953 10.001 -23.916 1.00 96.50 130 GLU A O 1
ATOM 1085 N N . ILE A 1 131 ? 26.579 9.975 -22.146 1.00 95.62 131 ILE A N 1
ATOM 1086 C CA . ILE A 1 131 ? 26.702 8.523 -21.917 1.00 95.62 131 ILE A CA 1
ATOM 1087 C C . ILE A 1 131 ? 26.406 7.731 -23.200 1.00 95.62 131 ILE A C 1
ATOM 1089 O O . ILE A 1 131 ? 27.073 6.747 -23.521 1.00 95.62 131 ILE A O 1
ATOM 1093 N N . LYS A 1 132 ? 25.390 8.140 -23.973 1.00 94.75 132 LYS A N 1
ATOM 1094 C CA . LYS A 1 132 ? 25.056 7.471 -25.241 1.00 94.75 132 LYS A CA 1
ATOM 1095 C C . LYS A 1 132 ? 26.141 7.653 -26.299 1.00 94.75 132 LYS A C 1
ATOM 1097 O O . LYS A 1 132 ? 26.344 6.730 -27.092 1.00 94.75 132 LYS A O 1
ATOM 1102 N N . LYS A 1 133 ? 26.777 8.824 -26.371 1.00 95.69 133 LYS A N 1
ATOM 1103 C CA . LYS A 1 133 ? 27.899 9.073 -27.285 1.00 95.69 133 LYS A CA 1
ATOM 1104 C C . LYS A 1 133 ? 29.100 8.228 -26.885 1.00 95.69 133 LYS A C 1
ATOM 1106 O O . LYS A 1 133 ? 29.617 7.505 -27.732 1.00 95.69 133 LYS A O 1
ATOM 1111 N N . GLU A 1 134 ? 29.463 8.249 -25.609 1.00 96.44 134 GLU A N 1
ATOM 1112 C CA . GLU A 1 134 ? 30.568 7.469 -25.059 1.00 96.44 134 GLU A CA 1
ATOM 1113 C C . GLU A 1 134 ? 30.374 5.972 -25.324 1.00 96.44 134 GLU A C 1
ATOM 1115 O O . GLU A 1 134 ? 31.237 5.326 -25.917 1.00 96.44 134 GLU A O 1
ATOM 1120 N N . TYR A 1 135 ? 29.188 5.431 -25.024 1.00 94.25 135 TYR A N 1
ATOM 1121 C CA . TYR A 1 135 ? 28.863 4.035 -25.316 1.00 94.25 135 TYR A CA 1
ATOM 1122 C C . TYR A 1 135 ? 29.053 3.690 -26.801 1.00 94.25 135 TYR A C 1
ATOM 1124 O O . TYR A 1 135 ? 29.620 2.644 -27.125 1.00 94.25 135 TYR A O 1
ATOM 1132 N N . ARG A 1 136 ? 28.592 4.559 -27.714 1.00 92.88 136 ARG A N 1
ATOM 1133 C CA . ARG A 1 136 ? 28.749 4.365 -29.167 1.00 92.88 136 ARG A CA 1
ATOM 1134 C C . ARG A 1 136 ? 30.208 4.427 -29.606 1.00 92.88 136 ARG A C 1
ATOM 1136 O O . ARG A 1 136 ? 30.571 3.668 -30.498 1.00 92.88 136 ARG A O 1
ATOM 1143 N N . SER A 1 137 ? 31.001 5.314 -29.009 1.00 94.50 137 SER A N 1
ATOM 1144 C CA . SER A 1 137 ? 32.432 5.442 -29.283 1.00 94.50 137 SER A CA 1
ATOM 1145 C C . SER A 1 137 ? 33.175 4.180 -28.841 1.00 94.50 137 SER A C 1
ATOM 1147 O O . SER A 1 137 ? 33.778 3.493 -29.663 1.00 94.50 137 SER A O 1
ATOM 1149 N N . ASN A 1 138 ? 33.002 3.790 -27.576 1.00 95.56 138 ASN A N 1
ATOM 1150 C CA . ASN A 1 138 ? 33.711 2.665 -26.964 1.00 95.56 138 ASN A CA 1
ATOM 1151 C C . ASN A 1 138 ? 33.310 1.308 -27.564 1.00 95.56 138 ASN A C 1
ATOM 1153 O O . ASN A 1 138 ? 34.095 0.367 -27.556 1.00 95.56 138 ASN A O 1
ATOM 1157 N N . ASN A 1 139 ? 32.096 1.188 -28.113 1.00 93.19 139 ASN A N 1
ATOM 1158 C CA . ASN A 1 139 ? 31.602 -0.050 -28.725 1.00 93.19 139 ASN A CA 1
ATOM 1159 C C . ASN A 1 139 ? 31.546 0.018 -30.260 1.00 93.19 139 ASN A C 1
ATOM 1161 O O . ASN A 1 139 ? 30.856 -0.797 -30.876 1.00 93.19 139 ASN A O 1
ATOM 1165 N N . ARG A 1 140 ? 32.229 0.979 -30.897 1.00 92.50 140 ARG A N 1
ATOM 1166 C CA . ARG A 1 140 ? 32.114 1.237 -32.342 1.00 92.50 140 ARG A CA 1
ATOM 1167 C C . ARG A 1 140 ? 32.358 -0.008 -33.198 1.00 92.50 140 ARG A C 1
ATOM 1169 O O . ARG A 1 140 ? 31.512 -0.333 -34.032 1.00 92.50 140 ARG A O 1
ATOM 1176 N N . GLU A 1 141 ? 33.462 -0.716 -32.968 1.00 92.31 141 GLU A N 1
ATOM 1177 C CA . GLU A 1 141 ? 33.820 -1.908 -33.750 1.00 92.31 141 GLU A CA 1
ATOM 1178 C C . GLU A 1 141 ? 32.837 -3.055 -33.518 1.00 92.31 141 GLU A C 1
ATOM 1180 O O . GLU A 1 141 ? 32.289 -3.598 -34.474 1.00 92.31 141 GLU A O 1
ATOM 1185 N N . ARG A 1 142 ? 32.474 -3.329 -32.261 1.00 89.19 142 ARG A N 1
ATOM 1186 C CA . ARG A 1 142 ? 31.459 -4.337 -31.918 1.00 89.19 142 ARG A CA 1
ATOM 1187 C C . ARG A 1 142 ? 30.100 -4.042 -32.567 1.00 89.19 142 ARG A C 1
ATOM 1189 O O . ARG A 1 142 ? 29.400 -4.950 -33.015 1.00 89.19 142 ARG A O 1
ATOM 1196 N N . ILE A 1 143 ? 29.699 -2.769 -32.626 1.00 87.81 143 ILE A N 1
ATOM 1197 C CA . ILE A 1 143 ? 28.466 -2.347 -33.306 1.00 87.81 143 ILE A CA 1
ATOM 1198 C C . ILE A 1 143 ? 28.585 -2.568 -34.819 1.00 87.81 143 ILE A C 1
ATOM 1200 O O . ILE A 1 143 ? 27.623 -3.030 -35.437 1.00 87.81 143 ILE A O 1
ATOM 1204 N N . LYS A 1 144 ? 29.732 -2.238 -35.422 1.00 87.88 144 LYS A N 1
ATOM 1205 C CA . LYS A 1 144 ? 30.000 -2.426 -36.855 1.00 87.88 144 LYS A CA 1
ATOM 1206 C C . LYS A 1 144 ? 29.974 -3.906 -37.234 1.00 87.88 144 LYS A C 1
ATOM 1208 O O . LYS A 1 144 ? 29.273 -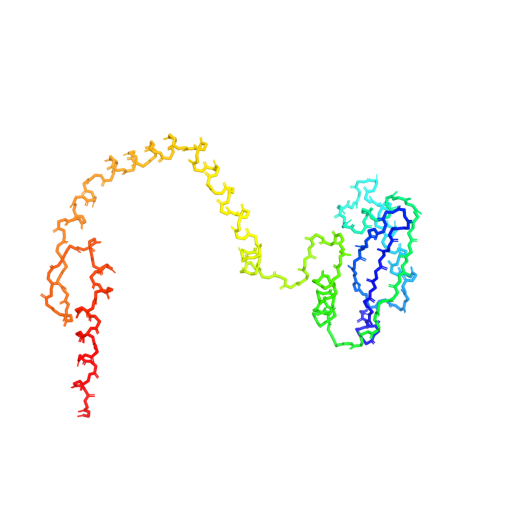4.270 -38.173 1.00 87.88 144 LYS A O 1
ATOM 1213 N N . GLU A 1 145 ? 30.642 -4.747 -36.457 1.00 88.69 145 GLU A N 1
ATOM 1214 C CA . GLU A 1 145 ? 30.675 -6.199 -36.619 1.00 88.69 145 GLU A CA 1
ATOM 1215 C C . GLU A 1 145 ? 29.267 -6.812 -36.509 1.00 88.69 145 GLU A C 1
ATOM 1217 O O . GLU A 1 145 ? 28.802 -7.527 -37.391 1.00 88.69 145 GLU A O 1
ATOM 1222 N N . CYS A 1 146 ? 28.498 -6.439 -35.482 1.00 84.50 146 CYS A N 1
ATOM 1223 C CA . CYS A 1 146 ? 27.118 -6.910 -35.323 1.00 84.50 146 CYS A CA 1
ATOM 1224 C C . CYS A 1 146 ? 26.183 -6.456 -36.469 1.00 84.50 146 CYS A C 1
ATOM 1226 O O . CYS A 1 146 ? 25.163 -7.093 -36.757 1.00 84.50 146 CYS A O 1
ATOM 1228 N N . ARG A 1 147 ? 26.504 -5.340 -37.138 1.00 84.00 147 ARG A N 1
ATOM 1229 C CA . ARG A 1 147 ? 25.781 -4.867 -38.330 1.00 84.00 147 ARG A CA 1
ATOM 1230 C C . ARG A 1 147 ? 26.197 -5.596 -39.604 1.00 84.00 147 ARG A C 1
ATOM 1232 O O . ARG A 1 147 ? 25.327 -5.795 -40.448 1.00 84.00 147 ARG A O 1
ATOM 1239 N N . SER A 1 148 ? 27.466 -5.977 -39.745 1.00 86.94 148 SER A N 1
ATOM 1240 C CA . SER A 1 148 ? 27.967 -6.704 -40.918 1.00 86.94 148 SER A CA 1
ATOM 1241 C C . SER A 1 148 ? 27.605 -8.188 -40.894 1.00 86.94 1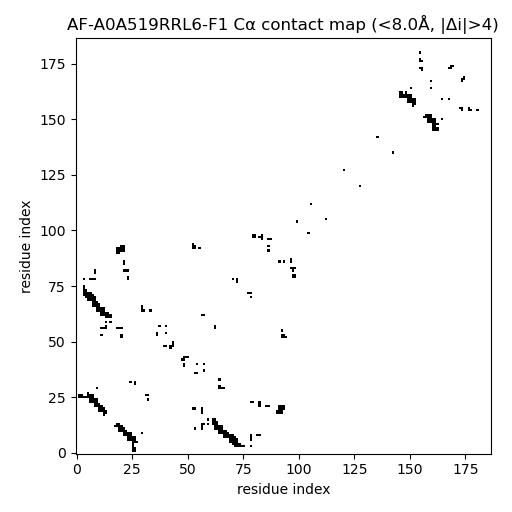48 SER A C 1
ATOM 1243 O O . SER A 1 148 ? 27.459 -8.786 -41.960 1.00 86.94 148 SER A O 1
ATOM 1245 N N . MET A 1 149 ? 27.402 -8.775 -39.709 1.00 90.06 149 MET A N 1
ATOM 1246 C CA . MET A 1 149 ? 26.930 -10.153 -39.575 1.00 90.06 149 MET A CA 1
ATOM 1247 C C . MET A 1 149 ? 25.587 -10.333 -40.287 1.00 90.06 149 MET A C 1
ATOM 1249 O O . MET A 1 149 ? 24.564 -9.768 -39.883 1.00 90.06 149 MET A O 1
ATOM 1253 N N . LYS A 1 150 ? 25.591 -11.159 -41.332 1.00 91.69 150 LYS A N 1
ATOM 1254 C CA . LYS A 1 150 ? 24.379 -11.614 -42.005 1.00 91.69 150 LYS A CA 1
ATOM 1255 C C . LYS A 1 150 ? 23.739 -12.736 -41.188 1.00 91.69 150 LYS A C 1
ATOM 1257 O O . LYS A 1 150 ? 24.414 -13.543 -40.560 1.00 91.69 150 LYS A O 1
ATOM 1262 N N . TYR A 1 151 ? 22.422 -12.739 -41.179 1.00 89.00 151 TYR A N 1
ATOM 1263 C CA . TYR A 1 151 ? 21.570 -13.767 -40.626 1.00 89.00 151 TYR A CA 1
ATOM 1264 C C . TYR A 1 151 ? 20.641 -14.218 -41.741 1.00 89.00 151 TYR A C 1
ATOM 1266 O O . TYR A 1 151 ? 19.834 -13.437 -42.252 1.00 89.00 151 TYR A O 1
ATOM 1274 N N . GLU A 1 152 ? 20.786 -15.476 -42.115 1.00 91.00 152 GLU A N 1
ATOM 1275 C CA . GLU A 1 152 ? 19.872 -16.147 -43.016 1.00 91.00 152 GLU A CA 1
ATOM 1276 C C . GLU A 1 152 ? 18.748 -16.772 -42.194 1.00 91.00 152 GLU A C 1
ATOM 1278 O O . GLU A 1 152 ? 18.983 -17.502 -41.229 1.00 91.00 152 GLU A O 1
ATOM 1283 N N . CYS A 1 153 ? 17.513 -16.412 -42.527 1.00 89.75 153 CYS A N 1
ATOM 1284 C CA . CYS A 1 153 ? 16.350 -16.953 -41.854 1.00 89.75 153 CYS A CA 1
ATOM 1285 C C . CYS A 1 153 ? 16.082 -18.388 -42.343 1.00 89.75 153 CYS A C 1
ATOM 1287 O O . CYS A 1 153 ? 15.761 -18.550 -43.520 1.00 89.75 153 CYS A O 1
ATOM 1289 N N . PRO A 1 154 ? 16.093 -19.403 -41.460 1.00 86.31 154 PRO A N 1
ATOM 1290 C CA . PRO A 1 154 ? 15.867 -20.793 -41.854 1.00 86.31 154 PRO A CA 1
ATOM 1291 C C . PRO A 1 154 ? 14.415 -21.073 -42.264 1.00 86.31 154 PRO A C 1
ATOM 1293 O O . PRO A 1 154 ? 14.155 -22.034 -42.971 1.00 86.31 154 PRO A O 1
ATOM 1296 N N . VAL A 1 155 ? 13.462 -20.235 -41.840 1.00 87.94 155 VAL A N 1
ATOM 1297 C CA . VAL A 1 155 ? 12.029 -20.445 -42.109 1.00 87.94 155 VAL A CA 1
ATOM 1298 C C . VAL A 1 155 ? 11.620 -19.901 -43.478 1.00 87.94 155 VAL A C 1
ATOM 1300 O O . VAL A 1 155 ? 10.799 -20.490 -44.167 1.00 87.94 155 VAL A O 1
ATOM 1303 N N . CYS A 1 156 ? 12.154 -18.743 -43.876 1.00 88.94 156 CYS A N 1
ATOM 1304 C CA . CYS A 1 156 ? 11.699 -18.043 -45.084 1.00 88.94 156 CYS A CA 1
ATOM 1305 C C . CYS A 1 156 ? 12.823 -17.661 -46.059 1.00 88.94 156 CYS A C 1
ATOM 1307 O O . CYS A 1 156 ? 12.598 -16.823 -46.939 1.00 88.94 156 CYS A O 1
ATOM 1309 N N . GLY A 1 157 ? 14.041 -18.179 -45.855 1.00 86.44 157 GLY A N 1
ATOM 1310 C CA . GLY A 1 157 ? 15.220 -17.967 -46.711 1.00 86.44 157 GLY A CA 1
ATOM 1311 C C . GLY A 1 157 ? 15.686 -16.512 -46.829 1.00 86.44 157 GLY A C 1
ATOM 1312 O O . GLY A 1 157 ? 16.498 -16.167 -47.680 1.00 86.44 157 GLY A O 1
ATOM 1313 N N . SER A 1 158 ? 15.133 -15.602 -46.023 1.00 89.00 158 SER A N 1
ATOM 1314 C CA . SER A 1 158 ? 15.436 -14.175 -46.140 1.00 89.00 158 SER A CA 1
ATOM 1315 C C . SER A 1 158 ? 16.749 -13.849 -45.440 1.00 89.00 158 SER A C 1
ATOM 1317 O O . SER A 1 158 ? 16.923 -14.162 -44.264 1.00 89.00 158 SER A O 1
ATOM 1319 N N . ILE A 1 159 ? 17.640 -13.153 -46.141 1.00 89.81 159 ILE A N 1
ATOM 1320 C CA . ILE A 1 159 ? 18.905 -12.674 -45.583 1.00 89.81 159 ILE A CA 1
ATOM 1321 C C . ILE A 1 159 ? 18.680 -11.285 -44.983 1.00 89.81 159 ILE A C 1
ATOM 1323 O O . ILE A 1 159 ? 18.251 -10.353 -45.664 1.00 89.81 159 ILE A O 1
ATOM 1327 N N . CYS A 1 160 ? 18.983 -11.120 -43.701 1.00 89.38 160 CYS A N 1
ATOM 1328 C CA . CYS A 1 160 ? 18.985 -9.821 -43.033 1.00 89.38 160 CYS A CA 1
ATOM 1329 C C . CYS A 1 160 ? 20.222 -9.673 -42.141 1.00 89.38 160 CYS A C 1
ATOM 1331 O O . CYS A 1 160 ? 21.015 -10.596 -42.016 1.00 89.38 160 CYS A O 1
ATOM 1333 N N . SER A 1 161 ? 20.448 -8.508 -41.533 1.00 88.00 161 SER A N 1
ATOM 1334 C CA . SER A 1 161 ? 21.525 -8.388 -40.543 1.00 88.00 161 SER A CA 1
ATOM 1335 C C . SER A 1 161 ? 21.145 -9.100 -39.241 1.00 88.00 161 SER A C 1
ATOM 1337 O O . SER A 1 161 ? 19.974 -9.117 -38.851 1.00 88.00 161 SER A O 1
ATOM 1339 N N . LYS A 1 162 ? 22.134 -9.593 -38.491 1.00 85.38 162 LYS A N 1
ATOM 1340 C CA . LYS A 1 162 ? 21.934 -10.166 -37.149 1.00 85.38 162 LYS A CA 1
ATOM 1341 C C . LYS A 1 162 ? 21.230 -9.183 -36.208 1.00 85.38 162 LYS A C 1
ATOM 1343 O O . LYS A 1 162 ? 20.329 -9.560 -35.466 1.00 85.38 162 LYS A O 1
ATOM 1348 N N . SER A 1 163 ? 21.561 -7.897 -36.315 1.00 86.38 163 SER A N 1
ATOM 1349 C CA . SER A 1 163 ? 20.877 -6.802 -35.608 1.00 86.38 163 SER A CA 1
ATOM 1350 C C . SER A 1 163 ? 19.407 -6.599 -36.015 1.00 86.38 163 SER A C 1
ATOM 1352 O O . SER A 1 163 ? 18.628 -6.060 -35.232 1.00 86.38 163 SER A O 1
ATOM 1354 N N . SER A 1 164 ? 19.004 -7.033 -37.212 1.00 88.44 164 SER A N 1
ATOM 1355 C CA . SER A 1 164 ? 17.625 -6.935 -37.712 1.00 88.44 164 SER A CA 1
ATOM 1356 C C . SER A 1 164 ? 16.797 -8.202 -37.498 1.00 88.44 164 SER A C 1
ATOM 1358 O O . SER A 1 164 ? 15.585 -8.142 -37.709 1.00 88.44 164 SER A O 1
ATOM 1360 N N . LYS A 1 165 ? 17.401 -9.308 -37.040 1.00 89.25 165 LYS A N 1
ATOM 1361 C CA . LYS A 1 165 ? 16.737 -10.606 -36.824 1.00 89.25 165 LYS A CA 1
ATOM 1362 C C . LYS A 1 165 ? 15.423 -10.482 -36.042 1.00 89.25 165 LYS A C 1
ATOM 1364 O O . LYS A 1 165 ? 14.370 -10.838 -36.554 1.00 89.25 165 LYS A O 1
ATOM 1369 N N . ALA A 1 166 ? 15.455 -9.868 -34.857 1.00 89.25 166 ALA A N 1
ATOM 1370 C CA . ALA A 1 166 ? 14.271 -9.741 -33.996 1.00 89.25 166 ALA A CA 1
ATOM 1371 C C . ALA A 1 166 ? 13.130 -8.910 -34.619 1.00 89.25 166 ALA A C 1
ATOM 1373 O O . ALA A 1 166 ? 11.966 -9.041 -34.242 1.00 89.25 166 ALA A O 1
ATOM 1374 N N . ARG A 1 167 ? 13.454 -8.010 -35.555 1.00 89.44 167 ARG A N 1
ATOM 1375 C CA . ARG A 1 167 ? 12.458 -7.261 -36.333 1.00 89.44 167 ARG A CA 1
ATOM 1376 C C . ARG A 1 167 ? 11.927 -8.107 -37.486 1.00 89.44 167 ARG A C 1
ATOM 1378 O O . ARG A 1 167 ? 10.729 -8.070 -37.736 1.00 89.44 167 ARG A O 1
ATOM 1385 N N . HIS A 1 168 ? 12.796 -8.862 -38.156 1.00 89.50 168 HIS A N 1
ATOM 1386 C CA . HIS A 1 168 ? 12.421 -9.797 -39.211 1.00 89.50 168 HIS A CA 1
ATOM 1387 C C . HIS A 1 168 ? 11.429 -10.863 -38.711 1.00 89.50 168 HIS A C 1
ATOM 1389 O O . HIS A 1 168 ? 10.404 -11.075 -39.352 1.00 89.50 168 HIS A O 1
ATOM 1395 N N . GLU A 1 169 ? 11.651 -11.433 -37.525 1.00 88.38 169 GLU A N 1
ATOM 1396 C CA . GLU A 1 169 ? 10.766 -12.439 -36.904 1.00 88.38 169 GLU A CA 1
ATOM 1397 C C . GLU A 1 169 ? 9.345 -11.919 -36.608 1.00 88.38 169 GLU A C 1
ATOM 1399 O O . GLU A 1 169 ? 8.403 -12.685 -36.430 1.00 88.38 169 GLU A O 1
ATOM 1404 N N . LYS A 1 170 ? 9.161 -10.594 -36.579 1.00 89.94 170 LYS A N 1
ATOM 1405 C CA . LYS A 1 170 ? 7.853 -9.944 -36.396 1.00 89.94 170 LYS A CA 1
ATOM 1406 C C . LYS A 1 170 ? 7.185 -9.558 -37.714 1.00 89.94 170 LYS A C 1
ATOM 1408 O O . LYS A 1 170 ? 6.113 -8.959 -37.702 1.00 89.94 170 LYS A O 1
ATOM 1413 N N . THR A 1 171 ? 7.828 -9.822 -38.849 1.00 90.69 171 THR A N 1
ATOM 1414 C CA . THR A 1 171 ? 7.255 -9.506 -40.159 1.00 90.69 171 THR A CA 1
ATOM 1415 C C . THR A 1 171 ? 6.164 -10.504 -40.521 1.00 90.69 171 THR A C 1
ATOM 1417 O O . THR A 1 171 ? 6.251 -11.685 -40.186 1.00 90.69 171 THR A O 1
ATOM 1420 N N . LYS A 1 172 ? 5.168 -10.039 -41.285 1.00 86.75 172 LYS A N 1
ATOM 1421 C CA . LYS A 1 172 ? 4.117 -10.908 -41.832 1.00 86.75 172 LYS A CA 1
ATOM 1422 C C . LYS A 1 172 ? 4.711 -12.066 -42.640 1.00 86.75 172 LYS A C 1
ATOM 1424 O O . LYS A 1 172 ? 4.270 -13.190 -42.483 1.00 86.75 172 LYS A O 1
ATOM 1429 N N . LYS A 1 173 ? 5.771 -11.811 -43.422 1.00 85.06 173 LYS A N 1
ATOM 1430 C CA . LYS A 1 173 ? 6.479 -12.834 -44.212 1.00 85.06 173 LYS A CA 1
ATOM 1431 C C . LYS A 1 173 ? 6.982 -13.996 -43.346 1.00 85.06 173 LYS A C 1
ATOM 1433 O O . LYS A 1 173 ? 6.753 -15.148 -43.692 1.00 85.06 173 LYS A O 1
ATOM 1438 N N . TYR A 1 174 ? 7.643 -13.693 -42.228 1.00 88.12 174 TYR A N 1
ATOM 1439 C CA . TYR A 1 174 ? 8.143 -14.714 -41.304 1.00 88.12 174 TYR A CA 1
ATOM 1440 C C . TYR A 1 174 ? 7.000 -15.465 -40.604 1.00 88.12 174 TYR A C 1
ATOM 1442 O O . TYR A 1 174 ? 7.017 -16.688 -40.547 1.00 88.12 174 TYR A O 1
ATOM 1450 N N . GLN A 1 175 ? 5.980 -14.744 -40.125 1.00 87.19 175 GLN A N 1
ATOM 1451 C CA . GLN A 1 175 ? 4.818 -15.341 -39.453 1.00 87.19 175 GLN A CA 1
ATOM 1452 C C . GLN A 1 175 ? 4.013 -16.263 -40.380 1.00 87.19 175 GLN A C 1
ATOM 1454 O O . GLN A 1 175 ? 3.640 -17.361 -39.980 1.00 87.19 175 GLN A O 1
ATOM 1459 N N . SER A 1 176 ? 3.790 -15.852 -41.631 1.00 85.00 176 SER A N 1
ATOM 1460 C CA . SER A 1 176 ? 3.133 -16.682 -42.643 1.00 85.00 176 SER A CA 1
ATOM 1461 C C . SER A 1 176 ? 3.944 -17.939 -42.955 1.00 85.00 176 SER A C 1
ATOM 1463 O O . SER A 1 176 ? 3.374 -19.021 -42.985 1.00 85.00 176 SER A O 1
ATOM 1465 N N . ALA A 1 177 ? 5.266 -17.818 -43.115 1.00 81.81 177 ALA A N 1
ATOM 1466 C CA . ALA A 1 177 ? 6.134 -18.964 -43.383 1.00 81.81 177 ALA A CA 1
ATOM 1467 C C . ALA A 1 177 ? 6.180 -19.961 -42.207 1.00 81.81 177 ALA A C 1
ATOM 1469 O O . ALA A 1 177 ? 6.149 -21.166 -42.442 1.00 81.81 177 ALA A O 1
ATOM 1470 N N . ILE A 1 178 ? 6.163 -19.477 -40.956 1.00 85.62 178 ILE A N 1
ATOM 1471 C CA . ILE A 1 178 ? 6.012 -20.326 -39.760 1.00 85.62 178 ILE A CA 1
ATOM 1472 C C . ILE A 1 178 ? 4.709 -21.131 -39.816 1.00 85.62 178 ILE A C 1
ATOM 1474 O O . ILE A 1 178 ? 4.724 -22.346 -39.620 1.00 85.62 178 ILE A O 1
ATOM 1478 N N . ASN A 1 179 ? 3.590 -20.470 -40.114 1.00 77.00 179 ASN A N 1
ATOM 1479 C CA . ASN A 1 179 ? 2.280 -21.122 -40.128 1.00 77.00 179 ASN A CA 1
ATOM 1480 C C . ASN A 1 179 ? 2.174 -22.172 -41.248 1.00 77.00 179 ASN A C 1
ATOM 1482 O O . ASN A 1 179 ? 1.578 -23.228 -41.049 1.00 77.00 179 ASN A O 1
ATOM 1486 N N . THR A 1 180 ? 2.801 -21.922 -42.402 1.00 73.38 180 THR A N 1
ATOM 1487 C CA . THR A 1 180 ? 2.895 -22.902 -43.494 1.00 73.38 180 THR A CA 1
ATOM 1488 C C . THR A 1 180 ? 3.789 -24.090 -43.121 1.00 73.38 180 THR A C 1
ATOM 1490 O O . THR A 1 180 ? 3.404 -25.226 -43.378 1.00 73.38 180 THR A O 1
ATOM 1493 N N . SER A 1 181 ? 4.936 -23.868 -42.463 1.00 62.81 181 SER A N 1
ATOM 1494 C CA . SER A 1 181 ? 5.842 -24.955 -42.041 1.00 62.81 181 SER A CA 1
ATOM 1495 C C . SER A 1 181 ? 5.237 -25.900 -40.995 1.00 62.81 181 SER A C 1
ATOM 1497 O O . SER A 1 181 ? 5.544 -27.084 -41.002 1.00 62.81 181 SER A O 1
ATOM 1499 N N . PHE A 1 182 ? 4.323 -25.413 -40.151 1.00 59.34 182 PHE A N 1
ATOM 1500 C CA . PHE A 1 182 ? 3.605 -26.237 -39.169 1.00 59.34 182 PHE A CA 1
ATOM 1501 C C . PHE A 1 182 ? 2.463 -27.076 -39.770 1.00 59.34 182 PHE A C 1
ATOM 1503 O O . PHE A 1 182 ? 1.936 -27.953 -39.097 1.00 59.34 182 PHE A O 1
ATOM 1510 N N . SER A 1 183 ? 2.067 -26.811 -41.019 1.00 55.91 183 SER A N 1
ATOM 1511 C CA . SER A 1 183 ? 0.955 -27.506 -41.690 1.00 55.91 183 SER A CA 1
ATOM 1512 C C . SER A 1 183 ? 1.413 -28.686 -42.564 1.00 55.91 183 SER A C 1
ATOM 1514 O O . SER A 1 183 ? 0.575 -29.353 -43.164 1.00 55.91 183 SER A O 1
ATOM 1516 N N . LEU A 1 184 ? 2.728 -28.926 -42.667 1.00 53.84 184 LEU A N 1
ATOM 1517 C CA . LEU A 1 184 ? 3.342 -29.961 -43.514 1.00 53.84 184 LEU A CA 1
ATOM 1518 C C . LEU A 1 184 ? 3.883 -31.172 -42.738 1.00 53.84 184 LEU A C 1
ATOM 1520 O O . LEU A 1 184 ? 4.442 -32.066 -43.363 1.00 53.84 184 LEU A O 1
ATOM 1524 N N . GLU A 1 185 ? 3.655 -31.255 -41.425 1.00 50.62 185 GLU A N 1
ATOM 1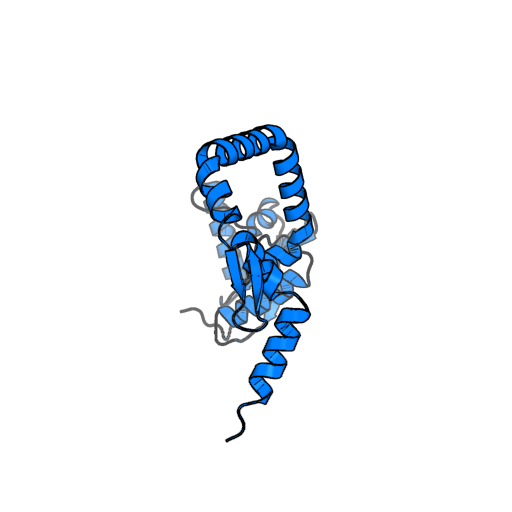525 C CA . GLU A 1 185 ? 3.774 -32.526 -40.698 1.00 50.62 185 GLU A CA 1
ATOM 1526 C C . GLU A 1 185 ? 2.394 -33.090 -40.326 1.00 50.62 185 GLU A C 1
ATOM 1528 O O . GLU A 1 185 ? 1.918 -32.912 -39.203 1.00 50.62 185 GLU A O 1
ATOM 1533 N N . PRO A 1 186 ? 1.721 -33.779 -41.261 1.00 48.06 186 PRO A N 1
ATOM 1534 C CA . PRO A 1 186 ? 0.794 -34.838 -40.924 1.00 48.06 186 PRO A CA 1
ATOM 1535 C C . PRO A 1 186 ? 1.458 -36.212 -41.115 1.00 48.06 186 PRO A C 1
ATOM 1537 O O . PRO A 1 186 ? 1.733 -36.604 -42.243 1.00 48.06 186 PRO A O 1
ATOM 1540 N N . SER A 1 187 ? 1.549 -36.936 -39.991 1.00 44.78 187 SER A N 1
ATOM 1541 C CA . SER A 1 187 ? 1.650 -38.408 -39.827 1.00 44.78 187 SER A CA 1
ATOM 1542 C C . SER A 1 187 ? 2.900 -39.118 -40.349 1.00 44.78 187 SER A C 1
ATOM 1544 O O . SER A 1 187 ? 3.036 -39.278 -41.579 1.00 44.78 187 SER A O 1
#

Nearest PDB structures (foldseek):
  4ic7-assembly2_E  TM=3.548E-01  e=4.482E+00  Homo sapiens

Secondary structure (DSSP, 8-state):
---GGG-EEEEEEETTT--EEEEEE-SS-HHHHHHHHHHHHHHHHTTSS---TTHHHHTTS-EEEEEEEE---SSHHHHHHHHHHHHHHS-------TT--HHHHHHHTHHHHHHHHHHHHHHTHHHHHHHHHHHHHHTHHHHHHHHH-EEE-TTT--EEEGGGHHHHTTSHHHHHHHHHHTTS---

Foldseek 3Di:
DQQLQQKFWKWKAQPPPGAIDIDMGSDNDVVVVVVVVVVQLVCVVVVNHDDDQCNVRCVNVHIDMGTPDGDGDDDPLVSLVVSLVCVVVDRHSHPDRPPDDPVNVCVVCVVVVVVVVVVVCVVCVVVVVVVVVVVCVVCVVVVVVQQPAWDQDPQQRDIHGNVCVVVVCPDPSNVVSVVVVVVPDDD

Sequence (187 aa):
MVNYALGKVYKIIDNTNGNAYVGSTGERTLARRLSTHVKDYRRYLKGNKNFITSFDILENGNYSIILIENYSCDSKDQLRARERYYIENTECVNKVIPGRTKKEYRLDNKERIRKAAKEYRSRNREHITEIKKEYRSNNRERIKECRSMKYECPVCGSICSKSSKARHEKTKKYQSAINTSFSLEPS

Radius of gyration: 29.34 Å; Cα contacts (8 Å, |Δi|>4): 216; chains: 1; bounding box: 52×56×70 Å